Protein AF-A0A9D7QPZ7-F1 (afdb_monomer_lite)

Radius of gyration: 84.15 Å; chains: 1; bounding box: 107×88×239 Å

Foldseek 3Di:
DDDDDDDDDDDDDDDDDDDDDDDDDDDPDDPVNVVVVVVVVVVVVVVVVVVVVVVVVVPPPPPPCVVVVVVVVVVVVVVVVVVVVVCPDCVVVPDVVVVVVVVVVVVVVVVVVVVVVVVVVVVVVVVVVVVVCVVVVVVVCVVVVVVVVCVVVVVVVVVVVVCVVVCVVVVQVPDDPVVCSVLVVLCVVCVHPDSVRSVLVVVCVVPVVVSVVVVQVVVQCVQCVVQVVVLVVVCVVVVHHDDTDTDHDDDPVVVVVVVVVVVVVVVVPPDDDDDDDDDDDDDDDPDPDDPDDDDDDDDDDD

Structure (mmCIF, N/CA/C/O backbone):
data_AF-A0A9D7QPZ7-F1
#
_entry.id   AF-A0A9D7QPZ7-F1
#
loop_
_atom_site.group_PDB
_atom_site.id
_atom_site.type_symbol
_atom_site.label_atom_id
_atom_site.label_alt_id
_atom_site.label_comp_id
_atom_site.label_asym_id
_atom_site.label_entity_id
_atom_site.label_seq_id
_atom_site.pdbx_PDB_ins_code
_atom_site.Cartn_x
_atom_site.Cartn_y
_atom_site.Cartn_z
_atom_site.occupancy
_atom_site.B_iso_or_equiv
_atom_site.auth_seq_id
_atom_site.auth_comp_id
_atom_site.auth_asym_id
_atom_site.auth_atom_id
_atom_site.pdbx_PDB_model_num
ATOM 1 N N . MET A 1 1 ? 30.604 51.985 -89.075 1.00 39.53 1 MET A N 1
ATOM 2 C CA . MET A 1 1 ? 31.915 52.198 -89.691 1.00 39.53 1 MET A CA 1
ATOM 3 C C . MET A 1 1 ? 31.836 51.545 -91.051 1.00 39.53 1 MET A C 1
ATOM 5 O O . MET A 1 1 ? 31.737 50.326 -91.093 1.00 39.53 1 MET A O 1
ATOM 9 N N . ASP A 1 2 ? 31.293 52.289 -92.011 1.00 44.59 2 ASP A N 1
ATOM 10 C CA . ASP A 1 2 ? 32.016 53.173 -92.963 1.00 44.59 2 ASP A CA 1
ATOM 11 C C . ASP A 1 2 ? 32.209 52.327 -94.237 1.00 44.59 2 ASP A C 1
ATOM 13 O O . ASP A 1 2 ? 32.875 51.298 -94.172 1.00 44.59 2 ASP A O 1
ATOM 17 N N . THR A 1 3 ? 31.297 52.380 -95.217 1.00 35.09 3 THR A N 1
ATOM 18 C CA . THR A 1 3 ? 31.227 53.315 -96.371 1.00 35.09 3 THR A CA 1
ATOM 19 C C . THR A 1 3 ? 32.526 53.426 -97.177 1.00 35.09 3 THR A C 1
ATOM 21 O O . THR A 1 3 ? 33.588 53.589 -96.589 1.00 35.09 3 THR A O 1
ATOM 24 N N . ASP A 1 4 ? 32.355 53.361 -98.510 1.00 45.31 4 ASP A N 1
ATOM 25 C CA . ASP A 1 4 ? 33.320 53.610 -99.604 1.00 45.31 4 ASP A CA 1
ATOM 26 C C . ASP A 1 4 ? 34.403 52.521 -99.771 1.00 45.31 4 ASP A C 1
ATOM 28 O O . ASP A 1 4 ? 35.164 52.242 -98.858 1.00 45.31 4 ASP A O 1
ATOM 32 N N . THR A 1 5 ? 34.533 51.727 -100.846 1.00 39.16 5 THR A N 1
ATOM 33 C CA . THR A 1 5 ? 34.214 51.850 -102.288 1.00 39.16 5 THR A CA 1
ATOM 34 C C . THR A 1 5 ? 34.676 53.161 -102.909 1.00 39.16 5 THR A C 1
ATOM 36 O O . THR A 1 5 ? 33.867 53.947 -103.374 1.00 39.16 5 THR A O 1
ATOM 39 N N . ASP A 1 6 ? 35.993 53.364 -102.913 1.00 46.12 6 ASP A N 1
ATOM 40 C CA . ASP A 1 6 ? 36.639 54.352 -103.771 1.00 46.12 6 ASP A CA 1
ATOM 41 C C . ASP A 1 6 ? 36.623 53.879 -105.232 1.00 46.12 6 ASP A C 1
ATOM 43 O O . ASP A 1 6 ? 37.252 52.883 -105.610 1.00 46.12 6 ASP A O 1
ATOM 47 N N . ASP A 1 7 ? 35.884 54.635 -106.036 1.00 42.25 7 ASP A N 1
ATOM 48 C CA . ASP A 1 7 ? 35.965 54.695 -107.485 1.00 42.25 7 ASP A CA 1
ATOM 49 C C . ASP A 1 7 ? 37.371 55.133 -107.938 1.00 42.25 7 ASP A C 1
ATOM 51 O O . ASP A 1 7 ? 37.921 56.134 -107.476 1.00 42.25 7 ASP A O 1
ATOM 55 N N . VAL A 1 8 ? 37.947 54.401 -108.896 1.00 47.47 8 VAL A N 1
ATOM 56 C CA . VAL A 1 8 ? 39.097 54.851 -109.691 1.00 47.47 8 VAL A CA 1
ATOM 57 C C . VAL A 1 8 ? 38.566 55.241 -111.064 1.00 47.47 8 VAL A C 1
ATOM 59 O O . VAL A 1 8 ? 38.365 54.396 -111.934 1.00 47.47 8 VAL A O 1
ATOM 62 N N . GLU A 1 9 ? 38.343 56.536 -111.251 1.00 40.81 9 GLU A N 1
ATOM 63 C CA . GLU A 1 9 ? 38.139 57.150 -112.557 1.00 40.81 9 GLU A CA 1
ATOM 64 C C . GLU A 1 9 ? 39.500 57.611 -113.095 1.00 40.81 9 GLU A C 1
ATOM 66 O O . GLU A 1 9 ? 40.157 58.455 -112.491 1.00 40.81 9 GLU A O 1
ATOM 71 N N . LEU A 1 10 ? 39.937 57.045 -114.222 1.00 39.69 10 LEU A N 1
ATOM 72 C CA . LEU A 1 10 ? 40.773 57.750 -115.198 1.00 39.69 10 LEU A CA 1
ATOM 73 C C . LEU A 1 10 ? 40.619 57.064 -116.564 1.00 39.69 10 LEU A C 1
ATOM 75 O O . LEU A 1 10 ? 41.469 56.307 -117.034 1.00 39.69 10 LEU A O 1
ATOM 79 N N . THR A 1 11 ? 39.464 57.287 -117.181 1.00 40.25 11 THR A N 1
ATOM 80 C CA . THR A 1 11 ? 39.225 57.007 -118.597 1.00 40.25 11 THR A CA 1
ATOM 81 C C . THR A 1 11 ? 40.057 57.960 -119.449 1.00 40.25 11 THR A C 1
ATOM 83 O O . THR A 1 11 ? 39.916 59.175 -119.347 1.00 40.25 11 THR A O 1
ATOM 86 N N . LEU A 1 12 ? 40.937 57.382 -120.271 1.00 42.84 12 LEU A N 1
ATOM 87 C CA . LEU A 1 12 ? 41.669 58.059 -121.338 1.00 42.84 12 LEU A CA 1
ATOM 88 C C . LEU A 1 12 ? 40.695 58.585 -122.399 1.00 42.84 12 LEU A C 1
ATOM 90 O O . LEU A 1 12 ? 39.916 57.814 -122.961 1.00 42.84 12 LEU A O 1
ATOM 94 N N . ASP A 1 13 ? 40.831 59.870 -122.713 1.00 36.06 13 ASP A N 1
ATOM 95 C CA . ASP A 1 13 ? 40.342 60.497 -123.935 1.00 36.06 13 ASP A CA 1
ATOM 96 C C . ASP A 1 13 ? 40.827 59.730 -125.173 1.00 36.06 13 ASP A C 1
ATOM 98 O O . ASP A 1 13 ? 42.031 59.633 -125.428 1.00 36.06 13 ASP A O 1
ATOM 102 N N . LEU A 1 14 ? 39.890 59.232 -125.978 1.00 43.88 14 LEU A N 1
ATOM 103 C CA . LEU A 1 14 ? 40.127 58.957 -127.389 1.00 43.88 14 LEU A CA 1
ATOM 104 C C . LEU A 1 14 ? 38.974 59.575 -128.179 1.00 43.88 14 LEU A C 1
ATOM 106 O O . LEU A 1 14 ? 37.844 59.087 -128.174 1.00 43.88 14 LEU A O 1
ATOM 110 N N . GLU A 1 15 ? 39.287 60.708 -128.794 1.00 42.59 15 GLU A N 1
ATOM 111 C CA . GLU A 1 15 ? 38.398 61.487 -129.644 1.00 42.59 15 GLU A CA 1
ATOM 112 C C . GLU A 1 15 ? 37.986 60.657 -130.882 1.00 42.59 15 GLU A C 1
ATOM 114 O O . GLU A 1 15 ? 38.815 59.917 -131.427 1.00 42.59 15 GLU A O 1
ATOM 119 N N . PRO A 1 16 ? 36.710 60.718 -131.303 1.00 51.88 16 PRO A N 1
ATOM 120 C CA . PRO A 1 16 ? 36.135 59.809 -132.284 1.00 51.88 16 PRO A CA 1
ATOM 121 C C . PRO A 1 16 ? 36.301 60.363 -133.700 1.00 51.88 16 PRO A C 1
ATOM 123 O O . PRO A 1 16 ? 36.048 61.543 -133.934 1.00 51.88 16 PRO A O 1
ATOM 126 N N . GLU A 1 17 ? 36.631 59.502 -134.661 1.00 40.50 17 GLU A N 1
ATOM 127 C CA . GLU A 1 17 ? 36.468 59.824 -136.081 1.00 40.50 17 GLU A CA 1
ATOM 128 C C . GLU A 1 17 ? 35.383 58.928 -136.702 1.00 40.50 17 GLU A C 1
ATOM 130 O O . GLU A 1 17 ? 35.296 57.743 -136.362 1.00 40.50 17 GLU A O 1
ATOM 135 N N . PRO A 1 18 ? 34.508 59.505 -137.544 1.00 48.75 18 PRO A N 1
ATOM 136 C CA . PRO A 1 18 ? 33.184 58.976 -137.832 1.00 48.75 18 PRO A CA 1
ATOM 137 C C . PRO A 1 18 ? 33.165 58.095 -139.087 1.00 48.75 18 PRO A C 1
ATOM 139 O O . PRO A 1 18 ? 33.685 58.480 -140.133 1.00 48.75 18 PRO A O 1
ATOM 142 N N . ASP A 1 19 ? 32.458 56.967 -139.026 1.00 48.91 19 ASP A N 1
ATOM 143 C CA . ASP A 1 19 ? 31.897 56.360 -140.237 1.00 48.91 19 ASP A CA 1
ATOM 144 C C . ASP A 1 19 ? 30.693 57.196 -140.690 1.00 48.91 19 ASP A C 1
ATOM 146 O O . ASP A 1 19 ? 29.849 57.580 -139.870 1.00 48.91 19 ASP A O 1
ATOM 150 N N . PRO A 1 20 ? 30.579 57.470 -141.997 1.00 50.50 20 PRO A N 1
ATOM 151 C CA . PRO A 1 20 ? 29.305 57.135 -142.615 1.00 50.50 20 PRO A CA 1
ATOM 152 C C . PRO A 1 20 ? 29.452 56.597 -144.044 1.00 50.50 20 PRO A C 1
ATOM 154 O O . PRO A 1 20 ? 29.935 57.280 -144.942 1.00 50.50 20 PRO A O 1
ATOM 157 N N . ASP A 1 21 ? 28.945 55.377 -144.207 1.00 45.12 21 ASP A N 1
ATOM 158 C CA . ASP A 1 21 ? 27.826 55.008 -145.083 1.00 45.12 21 ASP A CA 1
ATOM 159 C C . ASP A 1 21 ? 27.848 55.299 -146.607 1.00 45.12 21 ASP A C 1
ATOM 161 O O . ASP A 1 21 ? 28.436 56.254 -147.111 1.00 45.12 21 ASP A O 1
ATOM 165 N N . PRO A 1 22 ? 27.184 54.422 -147.388 1.00 54.38 22 PRO A N 1
ATOM 166 C CA . PRO A 1 22 ? 27.691 53.911 -148.657 1.00 54.38 22 PRO A CA 1
ATOM 167 C C . PRO A 1 22 ? 27.036 54.562 -149.884 1.00 54.38 22 PRO A C 1
ATOM 169 O O . PRO A 1 22 ? 26.003 55.228 -149.781 1.00 54.38 22 PRO A O 1
ATOM 172 N N . PRO A 1 23 ? 27.546 54.243 -151.086 1.00 49.47 23 PRO A N 1
ATOM 173 C CA . PRO A 1 23 ? 26.657 54.116 -152.233 1.00 49.47 23 PRO A CA 1
ATOM 174 C C . PRO A 1 23 ? 26.871 52.800 -153.001 1.00 49.47 23 PRO A C 1
ATOM 176 O O . PRO A 1 23 ? 27.883 52.587 -153.666 1.00 49.47 23 PRO A O 1
ATOM 179 N N . ALA A 1 24 ? 25.851 51.941 -152.941 1.00 41.44 24 ALA A N 1
ATOM 180 C CA . ALA A 1 24 ? 25.484 50.993 -153.998 1.00 41.44 24 ALA A CA 1
ATOM 181 C C . ALA A 1 24 ? 25.174 51.781 -155.306 1.00 41.44 24 ALA A C 1
ATOM 183 O O . ALA A 1 24 ? 24.808 52.956 -155.188 1.00 41.44 24 ALA A O 1
ATOM 184 N N . PRO A 1 25 ? 25.237 51.206 -156.531 1.00 48.09 25 PRO A N 1
ATOM 185 C CA . PRO A 1 25 ? 24.692 49.880 -156.819 1.00 48.09 25 PRO A CA 1
ATOM 186 C C . PRO A 1 25 ? 25.434 49.061 -157.898 1.00 48.09 25 PRO A C 1
ATOM 188 O O . PRO A 1 25 ? 26.442 49.468 -158.464 1.00 48.09 25 PRO A O 1
ATOM 191 N N . ASP A 1 26 ? 24.856 47.892 -158.173 1.00 44.12 26 ASP A N 1
ATOM 192 C CA . ASP A 1 26 ? 25.055 47.069 -159.369 1.00 44.12 26 ASP A CA 1
ATOM 193 C C . ASP A 1 26 ? 26.176 46.031 -159.323 1.00 44.12 26 ASP A C 1
ATOM 195 O O . ASP A 1 26 ? 27.053 45.978 -160.180 1.00 44.12 26 ASP A O 1
ATOM 199 N N . VAL A 1 27 ? 26.035 45.066 -158.417 1.00 44.03 27 VAL A N 1
ATOM 200 C CA . VAL A 1 27 ? 26.235 43.670 -158.819 1.00 44.03 27 VAL A CA 1
ATOM 201 C C . VAL A 1 27 ? 25.089 42.870 -158.228 1.00 44.03 27 VAL A C 1
ATOM 203 O O . VAL A 1 27 ? 24.785 42.992 -157.045 1.00 44.03 27 VAL A O 1
ATOM 206 N N . VAL A 1 28 ? 24.423 42.084 -159.069 1.00 54.56 28 VAL A N 1
ATOM 207 C CA . VAL A 1 28 ? 23.433 41.082 -158.670 1.00 54.56 28 VAL A CA 1
ATOM 208 C C . VAL A 1 28 ? 24.141 40.076 -157.753 1.00 54.56 28 VAL A C 1
ATOM 210 O O . VAL A 1 28 ? 24.672 39.071 -158.215 1.00 54.56 28 VAL A O 1
ATOM 213 N N . CYS A 1 29 ? 24.220 40.396 -156.462 1.00 51.59 29 CYS A N 1
ATOM 214 C CA . CYS A 1 29 ? 24.714 39.516 -155.418 1.00 51.59 29 CYS A CA 1
ATOM 215 C C . CYS A 1 29 ? 23.509 38.891 -154.724 1.00 51.59 29 CYS A C 1
ATOM 217 O O . CYS A 1 29 ? 22.608 39.574 -154.243 1.00 51.59 29 CYS A O 1
ATOM 219 N N . ASP A 1 30 ? 23.495 37.564 -154.745 1.00 64.25 30 ASP A N 1
ATOM 220 C CA . ASP A 1 30 ? 22.543 36.714 -154.047 1.00 64.25 30 ASP A CA 1
ATOM 221 C C . ASP A 1 30 ? 22.475 37.128 -152.562 1.00 64.25 30 ASP A C 1
ATOM 223 O O . ASP A 1 30 ? 23.531 37.198 -151.925 1.00 64.25 30 ASP A O 1
ATOM 227 N N . PRO A 1 31 ? 21.289 37.387 -151.976 1.00 70.88 31 PRO A N 1
ATOM 228 C CA . PRO A 1 31 ? 21.167 37.666 -150.543 1.00 70.88 31 PRO A CA 1
ATOM 229 C C . PRO A 1 31 ? 21.807 36.575 -149.663 1.00 70.88 31 PRO A C 1
ATOM 231 O O . PRO A 1 31 ? 22.204 36.852 -148.531 1.00 70.88 31 PRO A O 1
ATOM 234 N N . ALA A 1 32 ? 21.983 35.350 -150.175 1.00 71.69 32 ALA A N 1
ATOM 235 C CA . ALA A 1 32 ? 22.766 34.323 -149.496 1.00 71.69 32 ALA A CA 1
ATOM 236 C C . ALA A 1 32 ? 24.271 34.655 -149.434 1.00 71.69 32 ALA A C 1
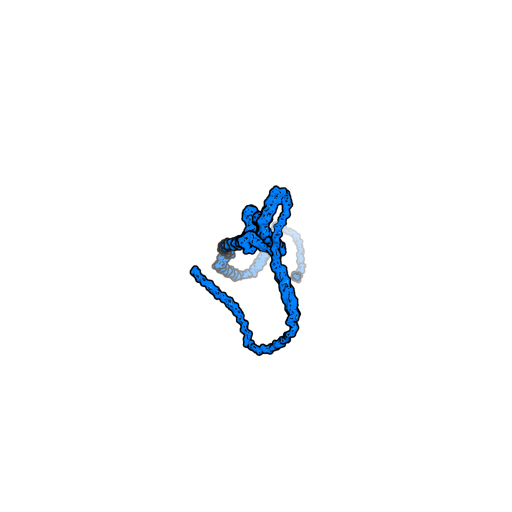ATOM 238 O O . ALA A 1 32 ? 24.896 34.430 -148.400 1.00 71.69 32 ALA A O 1
ATOM 239 N N . ALA A 1 33 ? 24.862 35.219 -150.491 1.00 74.00 33 ALA A N 1
ATOM 240 C CA . ALA A 1 33 ? 26.286 35.561 -150.540 1.00 74.00 33 ALA A CA 1
ATOM 241 C C . ALA A 1 33 ? 26.654 36.681 -149.549 1.00 74.00 33 ALA A C 1
ATOM 243 O O . ALA A 1 33 ? 27.703 36.617 -148.910 1.00 74.00 33 ALA A O 1
ATOM 244 N N . GLU A 1 34 ? 25.773 37.665 -149.358 1.00 74.88 34 GLU A N 1
ATOM 245 C CA . GLU A 1 34 ? 25.964 38.727 -148.361 1.00 74.88 34 GLU A CA 1
ATOM 246 C C . GLU A 1 34 ? 25.853 38.190 -146.922 1.00 74.88 34 GLU A C 1
ATOM 248 O O . GLU A 1 34 ? 26.654 38.543 -146.052 1.00 74.88 34 GLU A O 1
ATOM 253 N N . ALA A 1 35 ? 24.929 37.251 -146.677 1.00 75.31 35 ALA A N 1
ATOM 254 C CA . ALA A 1 35 ? 24.825 36.562 -145.392 1.00 75.31 35 ALA A CA 1
ATOM 255 C C . ALA A 1 35 ? 26.079 35.725 -145.072 1.00 75.31 35 ALA A C 1
ATOM 257 O O . ALA A 1 35 ? 26.531 35.732 -143.925 1.00 75.31 35 ALA A O 1
ATOM 258 N N . PHE A 1 36 ? 26.679 35.056 -146.067 1.00 75.75 36 PHE A N 1
ATOM 259 C CA . PHE A 1 36 ? 27.940 34.326 -145.884 1.00 75.75 36 PHE A CA 1
ATOM 260 C C . PHE A 1 36 ? 29.127 35.257 -145.626 1.00 75.75 36 PHE A C 1
ATOM 262 O O . PHE A 1 36 ? 29.924 34.956 -144.744 1.00 75.75 36 PHE A O 1
ATOM 269 N N . ALA A 1 37 ? 29.213 36.407 -146.298 1.00 78.56 37 ALA A N 1
ATOM 270 C CA . ALA A 1 37 ? 30.266 37.391 -146.035 1.00 78.56 37 ALA A CA 1
ATOM 271 C C . ALA A 1 37 ? 30.186 37.959 -144.603 1.00 78.56 37 ALA A C 1
ATOM 273 O O . ALA A 1 37 ? 31.209 38.123 -143.933 1.00 78.56 37 ALA A O 1
ATOM 274 N N . ARG A 1 38 ? 28.971 38.194 -144.084 1.00 77.44 38 ARG A N 1
ATOM 275 C CA . ARG A 1 38 ? 28.759 38.615 -142.689 1.00 77.44 38 ARG A CA 1
ATOM 276 C C . ARG A 1 38 ? 29.122 37.513 -141.686 1.00 77.44 38 ARG A C 1
ATOM 278 O O . ARG A 1 38 ? 29.782 37.797 -140.688 1.00 77.44 38 ARG A O 1
ATOM 285 N N . LEU A 1 39 ? 28.753 36.262 -141.972 1.00 81.56 39 LEU A N 1
ATOM 286 C CA . LEU A 1 39 ? 29.129 35.089 -141.171 1.00 81.56 39 LEU A CA 1
ATOM 287 C C . LEU A 1 39 ? 30.642 34.833 -141.179 1.00 81.56 39 LEU A C 1
ATOM 289 O O . LEU A 1 39 ? 31.201 34.476 -140.146 1.00 81.56 39 LEU A O 1
ATOM 293 N N . GLU A 1 40 ? 31.321 35.040 -142.308 1.00 79.38 40 GLU A N 1
ATOM 294 C CA . GLU A 1 40 ? 32.783 34.965 -142.393 1.00 79.38 40 GLU A CA 1
ATOM 295 C C . GLU A 1 40 ? 33.453 36.071 -141.572 1.00 79.38 40 GLU A C 1
ATOM 297 O O . GLU A 1 40 ? 34.436 35.798 -140.880 1.00 79.38 40 GLU A O 1
ATOM 302 N N . GLY A 1 41 ? 32.893 37.286 -141.565 1.00 80.19 41 GLY A N 1
ATOM 303 C CA . GLY A 1 41 ? 33.332 38.374 -140.687 1.00 80.19 41 GLY A CA 1
ATOM 304 C C . GLY A 1 41 ? 33.178 38.040 -139.196 1.00 80.19 41 GLY A C 1
ATOM 305 O O . GLY A 1 41 ? 34.119 38.218 -138.418 1.00 80.19 41 GLY A O 1
ATOM 306 N N . GLU A 1 42 ? 32.033 37.481 -138.793 1.00 82.75 42 GLU A N 1
ATOM 307 C CA . GLU A 1 42 ? 31.796 37.041 -137.409 1.00 82.75 42 GLU A CA 1
ATOM 308 C C . GLU A 1 42 ? 32.688 35.850 -137.012 1.00 82.75 42 GLU A C 1
ATOM 310 O O . GLU A 1 42 ? 33.262 35.836 -135.918 1.00 82.75 42 GLU A O 1
ATOM 315 N N . LEU A 1 43 ? 32.899 34.879 -137.907 1.00 82.62 43 LEU A N 1
ATOM 316 C CA . LEU A 1 43 ? 33.825 33.764 -137.686 1.00 82.62 43 LEU A CA 1
ATOM 317 C C . LEU A 1 43 ? 35.282 34.225 -137.611 1.00 82.62 43 LEU A C 1
ATOM 319 O O . LEU A 1 43 ? 36.056 33.659 -136.835 1.00 82.62 43 LEU A O 1
ATOM 323 N N . ALA A 1 44 ? 35.672 35.256 -138.363 1.00 81.38 44 ALA A N 1
ATOM 324 C CA . ALA A 1 44 ? 37.002 35.848 -138.267 1.00 81.38 44 ALA A CA 1
ATOM 325 C C . ALA A 1 44 ? 37.226 36.503 -136.894 1.00 81.38 44 ALA A C 1
ATOM 327 O O . ALA A 1 44 ? 38.284 36.303 -136.287 1.00 81.38 44 ALA A O 1
ATOM 328 N N . LEU A 1 45 ? 36.220 37.203 -136.355 1.00 83.06 45 LEU A N 1
ATOM 329 C CA . LEU A 1 45 ? 36.265 37.761 -135.000 1.00 83.06 45 LEU A CA 1
ATOM 330 C C . LEU A 1 45 ? 36.299 36.664 -133.929 1.00 83.06 45 LEU A C 1
ATOM 332 O O . LEU A 1 45 ? 37.131 36.731 -133.023 1.00 83.06 45 LEU A O 1
ATOM 336 N N . MET A 1 46 ? 35.484 35.611 -134.054 1.00 84.25 46 MET A N 1
ATOM 337 C CA . MET A 1 46 ? 35.500 34.493 -133.106 1.00 84.25 46 MET A CA 1
ATOM 338 C C . MET A 1 46 ? 36.832 33.732 -133.153 1.00 84.25 46 MET A C 1
ATOM 340 O O . MET A 1 46 ? 37.384 33.378 -132.113 1.00 84.25 46 MET A O 1
ATOM 344 N N . ARG A 1 47 ? 37.407 33.533 -134.348 1.00 82.81 47 ARG A N 1
ATOM 345 C CA . ARG A 1 47 ? 38.729 32.914 -134.514 1.00 82.81 47 ARG A CA 1
ATOM 346 C C . ARG A 1 47 ? 39.820 33.765 -133.877 1.00 82.81 47 ARG A C 1
ATOM 348 O O . ARG A 1 47 ? 40.690 33.209 -133.213 1.00 82.81 47 ARG A O 1
ATOM 355 N N . ARG A 1 48 ? 39.763 35.090 -134.026 1.00 83.50 48 ARG A N 1
ATOM 356 C CA . ARG A 1 48 ? 40.698 36.011 -133.370 1.00 83.50 48 ARG A CA 1
ATOM 357 C C . ARG A 1 48 ? 40.533 36.000 -131.849 1.00 83.50 48 ARG A C 1
ATOM 359 O O . ARG A 1 48 ? 41.537 35.957 -131.149 1.00 83.50 48 ARG A O 1
ATOM 366 N N . ALA A 1 49 ? 39.303 35.952 -131.339 1.00 82.62 49 ALA A N 1
ATOM 367 C CA . ALA A 1 49 ? 39.025 35.834 -129.908 1.00 82.62 49 ALA A CA 1
ATOM 368 C C . ALA A 1 49 ? 39.537 34.504 -129.331 1.00 82.62 49 ALA A C 1
ATOM 370 O O . ALA A 1 49 ? 40.207 34.502 -128.305 1.00 82.62 49 ALA A O 1
ATOM 371 N N . VAL A 1 50 ? 39.315 33.380 -130.022 1.00 84.06 50 VAL A N 1
ATOM 372 C CA . VAL A 1 50 ? 39.857 32.067 -129.629 1.00 84.06 50 VAL A CA 1
ATOM 373 C C . VAL A 1 50 ? 41.381 32.062 -129.688 1.00 84.06 50 VAL A C 1
ATOM 375 O O . VAL A 1 50 ? 42.014 31.504 -128.800 1.00 84.06 50 VAL A O 1
ATOM 378 N N . GLN A 1 51 ? 41.987 32.700 -130.691 1.00 82.00 51 GLN A N 1
ATOM 379 C CA . GLN A 1 51 ? 43.441 32.848 -130.760 1.00 82.00 51 GLN A CA 1
ATOM 380 C C . GLN A 1 51 ? 43.983 33.699 -129.606 1.00 82.00 51 GLN A C 1
ATOM 382 O O . GLN A 1 51 ? 45.013 33.343 -129.044 1.00 82.00 51 GLN A O 1
ATOM 387 N N . HIS A 1 52 ? 43.283 34.763 -129.208 1.00 79.00 52 HIS A N 1
ATOM 388 C CA . HIS A 1 52 ? 43.670 35.592 -128.066 1.00 79.00 52 HIS A CA 1
ATOM 389 C C . HIS A 1 52 ? 43.529 34.834 -126.737 1.00 79.00 52 HIS A C 1
ATOM 391 O O . HIS A 1 52 ? 44.434 34.860 -125.912 1.00 79.00 52 HIS A O 1
ATOM 397 N N . LEU A 1 53 ? 42.450 34.064 -126.570 1.00 79.06 53 LEU A N 1
ATOM 398 C CA . LEU A 1 53 ? 42.190 33.240 -125.384 1.00 79.06 53 LEU A CA 1
ATOM 399 C C . LEU A 1 53 ? 43.140 32.032 -125.305 1.00 79.06 53 LEU A C 1
ATOM 401 O O . LEU A 1 53 ? 43.521 31.600 -124.219 1.00 79.06 53 LEU A O 1
ATOM 405 N N . ALA A 1 54 ? 43.563 31.504 -126.457 1.00 71.12 54 ALA A N 1
ATOM 406 C CA . ALA A 1 54 ? 44.598 30.480 -126.555 1.00 71.12 54 ALA A CA 1
ATOM 407 C C . ALA A 1 54 ? 45.999 31.045 -126.261 1.00 71.12 54 ALA A C 1
ATOM 409 O O . ALA A 1 54 ? 46.783 30.372 -125.596 1.00 71.12 54 ALA A O 1
ATOM 410 N N . ALA A 1 55 ? 46.304 32.268 -126.708 1.00 70.75 55 ALA A N 1
ATOM 411 C CA . ALA A 1 55 ? 47.555 32.955 -126.385 1.00 70.75 55 ALA A CA 1
ATOM 412 C C . ALA A 1 55 ? 47.644 33.297 -124.889 1.00 70.75 55 ALA A C 1
ATOM 414 O O . ALA A 1 55 ? 48.682 33.085 -124.275 1.00 70.75 55 ALA A O 1
ATOM 415 N N . GLU A 1 56 ? 46.538 33.719 -124.278 1.00 64.12 56 GLU A N 1
ATOM 416 C CA . GLU A 1 56 ? 46.454 33.987 -122.839 1.00 64.12 56 GLU A CA 1
ATOM 417 C C . GLU A 1 56 ? 46.518 32.693 -122.006 1.00 64.12 56 GLU A C 1
ATOM 419 O O . GLU A 1 56 ? 47.176 32.637 -120.971 1.00 64.12 56 GLU A O 1
ATOM 424 N N . ARG A 1 57 ? 45.936 31.589 -122.501 1.00 59.59 57 ARG A N 1
ATOM 425 C CA . ARG A 1 57 ? 46.085 30.249 -121.901 1.00 59.59 57 ARG A CA 1
ATOM 426 C C . ARG A 1 57 ? 47.503 29.685 -121.990 1.00 59.59 57 ARG A C 1
ATOM 428 O O . ARG A 1 57 ? 47.831 28.826 -121.174 1.00 59.59 57 ARG A O 1
ATOM 435 N N . ALA A 1 58 ? 48.319 30.129 -122.946 1.00 61.09 58 ALA A N 1
ATOM 436 C CA . ALA A 1 58 ? 49.709 29.695 -123.068 1.00 61.09 58 ALA A CA 1
ATOM 437 C C . ALA A 1 58 ? 50.618 30.310 -121.987 1.00 61.09 58 ALA A C 1
ATOM 439 O O . ALA A 1 58 ? 51.655 29.727 -121.684 1.00 61.09 58 ALA A O 1
ATOM 440 N N . ASP A 1 59 ? 50.207 31.429 -121.378 1.00 57.34 59 ASP A N 1
ATOM 441 C CA . ASP A 1 59 ? 50.927 32.091 -120.279 1.00 57.34 59 ASP A CA 1
ATOM 442 C C . ASP A 1 59 ? 50.432 31.660 -118.883 1.00 57.34 59 ASP A C 1
ATOM 444 O O . ASP A 1 59 ? 50.968 32.066 -117.851 1.00 57.34 59 ASP A O 1
ATOM 448 N N . ILE A 1 60 ? 49.430 30.773 -118.811 1.00 58.00 60 ILE A N 1
ATOM 449 C CA . ILE A 1 60 ? 49.036 30.172 -117.534 1.00 58.00 60 ILE A CA 1
ATOM 450 C C . ILE A 1 60 ? 50.065 29.104 -117.166 1.00 58.00 60 ILE A C 1
ATOM 452 O O . ILE A 1 60 ? 49.923 27.922 -117.487 1.00 58.00 60 ILE A O 1
ATOM 456 N N . VAL A 1 61 ? 51.095 29.529 -116.438 1.00 60.69 61 VAL A N 1
ATOM 457 C CA . VAL A 1 61 ? 51.961 28.639 -115.664 1.00 60.69 61 VAL A CA 1
ATOM 458 C C . VAL A 1 61 ? 51.075 27.911 -114.654 1.00 60.69 61 VAL A C 1
ATOM 460 O O . VAL A 1 61 ? 50.699 28.475 -113.629 1.00 60.69 61 VAL A O 1
ATOM 463 N N . ILE A 1 62 ? 50.699 26.664 -114.954 1.00 62.50 62 ILE A N 1
ATOM 464 C CA . ILE A 1 62 ? 50.008 25.783 -114.006 1.00 62.50 62 ILE A CA 1
ATOM 465 C C . ILE A 1 62 ? 50.961 25.588 -112.819 1.00 62.50 62 ILE A C 1
ATOM 467 O O . ILE A 1 62 ? 52.022 24.986 -113.008 1.00 62.50 62 ILE A O 1
ATOM 471 N N . PRO A 1 63 ? 50.637 26.086 -111.612 1.00 70.31 63 PRO A N 1
ATOM 472 C CA . PRO A 1 63 ? 51.493 25.877 -110.456 1.00 70.31 63 PRO A CA 1
ATOM 473 C C . PRO A 1 63 ? 51.556 24.378 -110.168 1.00 70.31 63 PRO A C 1
ATOM 475 O O . PRO A 1 63 ? 50.525 23.705 -110.136 1.00 70.31 63 PRO A O 1
ATOM 478 N N . ASP A 1 64 ? 52.756 23.837 -109.976 1.00 75.56 64 ASP A N 1
ATOM 479 C CA . ASP A 1 64 ? 52.907 22.429 -109.619 1.00 75.56 64 ASP A CA 1
ATOM 480 C C . ASP A 1 64 ? 52.424 22.200 -108.176 1.00 75.56 64 ASP A C 1
ATOM 482 O O . ASP A 1 64 ? 53.157 22.371 -107.199 1.00 75.56 64 ASP A O 1
ATOM 486 N N . TYR A 1 65 ? 51.154 21.814 -108.040 1.00 74.62 65 TYR A N 1
ATOM 487 C CA . TYR A 1 65 ? 50.541 21.419 -106.771 1.00 74.62 65 TYR A CA 1
ATOM 488 C C . TYR A 1 65 ? 50.914 19.987 -106.349 1.00 74.62 65 TYR A C 1
ATOM 490 O O . TYR A 1 65 ? 50.420 19.499 -105.333 1.00 74.62 65 TYR A O 1
ATOM 498 N N . GLY A 1 66 ? 51.779 19.281 -107.088 1.00 80.38 66 GLY A N 1
ATOM 499 C CA . GLY A 1 66 ? 52.206 17.924 -106.750 1.00 80.38 66 GLY A CA 1
ATOM 500 C C . GLY A 1 66 ? 52.858 17.849 -105.368 1.00 80.38 66 GLY A C 1
ATOM 501 O O . GLY A 1 66 ? 52.561 16.943 -104.584 1.00 80.38 66 GLY A O 1
ATOM 502 N N . ALA A 1 67 ? 53.672 18.848 -105.016 1.00 81.69 67 ALA A N 1
ATOM 503 C CA . ALA A 1 67 ? 54.301 18.935 -103.700 1.00 81.69 67 ALA A CA 1
ATOM 504 C C . ALA A 1 67 ? 53.279 19.156 -102.569 1.00 81.69 67 ALA A C 1
ATOM 506 O O . ALA A 1 67 ? 53.351 18.494 -101.532 1.00 81.69 67 ALA A O 1
ATOM 507 N N . THR A 1 68 ? 52.292 20.037 -102.765 1.00 83.75 68 THR A N 1
ATOM 508 C CA . THR A 1 68 ? 51.258 20.316 -101.755 1.00 83.75 68 THR A CA 1
ATOM 509 C C . THR A 1 68 ? 50.268 19.164 -101.613 1.00 83.75 68 THR A C 1
ATOM 511 O O . THR A 1 68 ? 49.915 18.807 -100.491 1.00 83.75 68 THR A O 1
ATOM 514 N N . LEU A 1 69 ? 49.876 18.516 -102.712 1.00 87.81 69 LEU A N 1
ATOM 515 C CA . LEU A 1 69 ? 49.039 17.313 -102.688 1.00 87.81 69 LEU A CA 1
ATOM 516 C C . LEU A 1 69 ? 49.746 16.146 -101.994 1.00 87.81 69 LEU A C 1
ATOM 518 O O . LEU A 1 69 ? 49.124 15.426 -101.214 1.00 87.81 69 LEU A O 1
ATOM 522 N N . THR A 1 70 ? 51.053 15.990 -102.217 1.00 88.12 70 THR A N 1
ATOM 523 C CA . THR A 1 70 ? 51.855 14.973 -101.525 1.00 88.12 70 THR A CA 1
ATOM 524 C C . THR A 1 70 ? 51.941 15.257 -100.024 1.00 88.12 70 THR A C 1
ATOM 526 O O . THR A 1 70 ? 51.803 14.334 -99.220 1.00 88.12 70 THR A O 1
ATOM 529 N N . ASP A 1 71 ? 52.099 16.522 -99.615 1.00 88.75 71 ASP A N 1
ATOM 530 C CA . ASP A 1 71 ? 52.073 16.899 -98.195 1.00 88.75 71 ASP A CA 1
ATOM 531 C C . ASP A 1 71 ? 50.697 16.643 -97.557 1.00 88.75 71 ASP A C 1
ATOM 533 O O . ASP A 1 71 ? 50.613 16.071 -96.470 1.00 88.75 71 ASP A O 1
ATOM 537 N N . MET A 1 72 ? 49.600 16.969 -98.250 1.00 88.50 72 MET A N 1
ATOM 538 C CA . MET A 1 72 ? 48.241 16.666 -97.782 1.00 88.50 72 MET A CA 1
ATOM 539 C C . MET A 1 72 ? 48.005 15.158 -97.646 1.00 88.50 72 MET A C 1
ATOM 541 O O . MET A 1 72 ? 47.485 14.714 -96.622 1.00 88.50 72 MET A O 1
ATOM 545 N N . ALA A 1 73 ? 48.440 14.358 -98.624 1.00 89.12 73 ALA A N 1
ATOM 546 C CA . ALA A 1 73 ? 48.352 12.901 -98.559 1.00 89.12 73 ALA A CA 1
ATOM 547 C C . ALA A 1 73 ? 49.157 12.340 -97.375 1.00 89.12 73 ALA A C 1
ATOM 549 O O . ALA A 1 73 ? 48.677 11.467 -96.648 1.00 89.12 73 ALA A O 1
ATOM 550 N N . LYS A 1 74 ? 50.349 12.892 -97.114 1.00 91.25 74 LYS A N 1
ATOM 551 C CA . LYS A 1 74 ? 51.183 12.518 -95.966 1.00 91.25 74 LYS A CA 1
ATOM 552 C C . LYS A 1 74 ? 50.516 12.866 -94.632 1.00 91.25 74 LYS A C 1
ATOM 554 O O . LYS A 1 74 ? 50.539 12.047 -93.713 1.00 91.25 74 LYS A O 1
ATOM 559 N N . ARG A 1 75 ? 49.882 14.040 -94.525 1.00 88.69 75 ARG A N 1
ATOM 560 C CA . ARG A 1 75 ? 49.104 14.441 -93.338 1.00 88.69 75 ARG A CA 1
ATOM 561 C C . ARG A 1 75 ? 47.891 13.540 -93.129 1.00 88.69 75 ARG A C 1
ATOM 563 O O . ARG A 1 75 ? 47.662 13.108 -92.005 1.00 88.69 75 ARG A O 1
ATOM 570 N N . MET A 1 76 ? 47.163 13.203 -94.193 1.00 91.94 76 MET A N 1
ATOM 571 C CA . MET A 1 76 ? 46.022 12.288 -94.117 1.00 91.94 76 MET A CA 1
ATOM 572 C C . MET A 1 76 ? 46.460 10.894 -93.644 1.00 91.94 76 MET A C 1
ATOM 574 O O . MET A 1 76 ? 45.832 10.324 -92.758 1.00 91.94 76 MET A O 1
ATOM 578 N N . GLY A 1 77 ? 47.587 10.383 -94.153 1.00 90.75 77 GLY A N 1
ATOM 579 C CA . GLY A 1 77 ? 48.170 9.119 -93.693 1.00 90.75 77 GLY A CA 1
ATOM 580 C C . GLY A 1 77 ? 48.631 9.155 -92.230 1.00 90.75 77 GLY A C 1
ATOM 581 O O . GLY A 1 77 ? 48.446 8.185 -91.499 1.00 90.75 77 GLY A O 1
ATOM 582 N N . ALA A 1 78 ? 49.178 10.283 -91.765 1.00 91.50 78 ALA A N 1
ATOM 583 C CA . ALA A 1 78 ? 49.529 10.468 -90.355 1.00 91.50 78 ALA A CA 1
ATOM 584 C C . ALA A 1 78 ? 48.287 10.509 -89.445 1.00 91.50 78 ALA A C 1
ATOM 586 O O . ALA A 1 78 ? 48.309 9.949 -88.347 1.00 91.50 78 ALA A O 1
ATOM 587 N N . ILE A 1 79 ? 47.197 11.129 -89.909 1.00 86.94 79 ILE A N 1
ATOM 588 C CA . ILE A 1 79 ? 45.908 11.158 -89.206 1.00 86.94 79 ILE A CA 1
ATOM 589 C C . ILE A 1 79 ? 45.290 9.757 -89.156 1.00 86.94 79 ILE A C 1
ATOM 591 O O . ILE A 1 79 ? 44.854 9.345 -88.085 1.00 86.94 79 ILE A O 1
ATOM 595 N N . ASP A 1 80 ? 45.314 8.996 -90.254 1.00 88.38 80 ASP A N 1
ATOM 596 C CA . ASP A 1 80 ? 44.842 7.603 -90.279 1.00 88.38 80 ASP A CA 1
ATOM 597 C C . ASP A 1 80 ? 45.639 6.721 -89.305 1.00 88.38 80 ASP A C 1
ATOM 599 O O . ASP A 1 80 ? 45.062 6.012 -88.481 1.00 88.38 80 ASP A O 1
ATOM 603 N N . GLY A 1 81 ? 46.971 6.849 -89.302 1.00 85.81 81 GLY A N 1
ATOM 604 C CA . GLY A 1 81 ? 47.830 6.163 -88.336 1.00 85.81 81 GLY A CA 1
ATOM 605 C C . GLY A 1 81 ? 47.515 6.539 -86.883 1.00 85.81 81 GLY A C 1
ATOM 606 O O . GLY A 1 81 ? 47.475 5.667 -86.010 1.00 85.81 81 GLY A O 1
ATOM 607 N N . SER A 1 82 ? 47.236 7.819 -86.617 1.00 82.75 82 SER A N 1
ATOM 608 C CA . SER A 1 82 ? 46.834 8.304 -85.292 1.00 82.75 82 SER A CA 1
ATOM 609 C C . SER A 1 82 ? 45.461 7.766 -84.874 1.00 82.75 82 SER A C 1
ATOM 611 O O . SER A 1 82 ? 45.328 7.238 -83.772 1.00 82.75 82 SER A O 1
ATOM 613 N N . LEU A 1 83 ? 44.467 7.795 -85.767 1.00 83.31 83 LEU A N 1
ATOM 614 C CA . LEU A 1 83 ? 43.128 7.246 -85.538 1.00 83.31 83 LEU A CA 1
ATOM 615 C C . LEU A 1 83 ? 43.169 5.737 -85.301 1.00 83.31 83 LEU A C 1
ATOM 617 O O . LEU A 1 83 ? 42.522 5.248 -84.379 1.00 83.31 83 LEU A O 1
ATOM 621 N N . LYS A 1 84 ? 43.969 4.994 -86.073 1.00 82.38 84 LYS A N 1
ATOM 622 C CA . LYS A 1 84 ? 44.163 3.551 -85.888 1.00 82.38 84 LYS A CA 1
ATOM 623 C C . LYS A 1 84 ? 44.836 3.244 -84.548 1.00 82.38 84 LYS A C 1
ATOM 625 O O . LYS A 1 84 ? 44.438 2.299 -83.870 1.00 82.38 84 LYS A O 1
ATOM 630 N N . SER A 1 85 ? 45.814 4.057 -84.143 1.00 80.06 85 SER A N 1
ATOM 631 C CA . SER A 1 85 ? 46.458 3.956 -82.829 1.00 80.06 85 SER A CA 1
ATOM 632 C C . SER A 1 85 ? 45.467 4.232 -81.692 1.00 80.06 85 SER A C 1
ATOM 634 O O . SER A 1 85 ? 45.359 3.426 -80.769 1.00 80.06 85 SER A O 1
ATOM 636 N N . MET A 1 86 ? 44.672 5.303 -81.791 1.00 74.38 86 MET A N 1
ATOM 637 C CA . MET A 1 86 ? 43.631 5.645 -80.814 1.00 74.38 86 MET A CA 1
ATOM 638 C C . MET A 1 86 ? 42.516 4.593 -80.752 1.00 74.38 86 MET A C 1
ATOM 640 O O . MET A 1 86 ? 42.083 4.226 -79.663 1.00 74.38 86 MET A O 1
ATOM 644 N N . ALA A 1 87 ? 42.094 4.048 -81.894 1.00 73.62 87 ALA A N 1
ATOM 645 C CA . ALA A 1 87 ? 41.115 2.964 -81.961 1.00 73.62 87 ALA A CA 1
ATOM 646 C C . ALA A 1 87 ? 41.652 1.646 -81.377 1.00 73.62 87 ALA A C 1
ATOM 648 O O . ALA A 1 87 ? 40.886 0.862 -80.822 1.00 73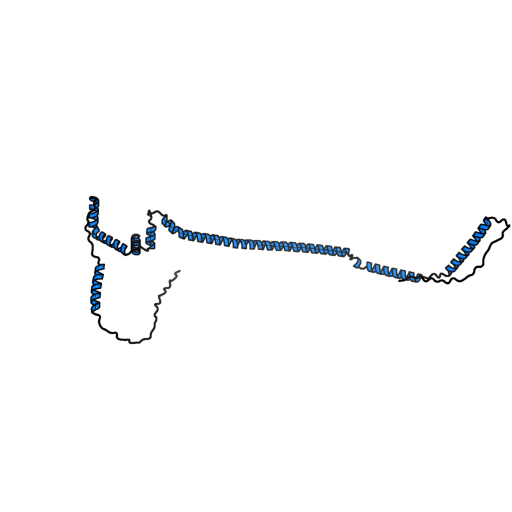.62 87 ALA A O 1
ATOM 649 N N . GLY A 1 88 ? 42.966 1.415 -81.460 1.00 70.94 88 GLY A N 1
ATOM 650 C CA . GLY A 1 88 ? 43.641 0.291 -80.813 1.00 70.94 88 GLY A CA 1
ATOM 651 C C . GLY A 1 88 ? 43.825 0.454 -79.300 1.00 70.94 88 GLY A C 1
ATOM 652 O O . GLY A 1 88 ? 44.171 -0.522 -78.632 1.00 70.94 88 GLY A O 1
ATOM 653 N N . HIS A 1 89 ? 43.601 1.648 -78.734 1.00 73.81 89 HIS A N 1
ATOM 654 C CA . HIS A 1 89 ? 43.718 1.856 -77.293 1.00 73.81 89 HIS A CA 1
ATOM 655 C C . HIS A 1 89 ? 42.485 1.310 -76.544 1.00 73.81 89 HIS A C 1
ATOM 657 O O . HIS A 1 89 ? 41.343 1.559 -76.938 1.00 73.81 89 HIS A O 1
ATOM 663 N N . PRO A 1 90 ? 42.683 0.629 -75.398 1.00 61.44 90 PRO A N 1
ATOM 664 C CA . PRO A 1 90 ? 41.610 0.002 -74.615 1.00 61.44 90 PRO A CA 1
ATOM 665 C C . PRO A 1 90 ? 40.593 0.997 -74.029 1.00 61.44 90 PRO A C 1
ATOM 667 O O . PRO A 1 90 ? 39.534 0.584 -73.558 1.00 61.44 90 PRO A O 1
ATOM 670 N N . ALA A 1 91 ? 40.866 2.303 -74.103 1.00 62.59 91 ALA A N 1
ATOM 671 C CA . ALA A 1 91 ? 39.913 3.351 -73.750 1.00 62.59 91 ALA A CA 1
ATOM 672 C C . ALA A 1 91 ? 38.634 3.310 -74.614 1.00 62.59 91 ALA A C 1
ATOM 674 O O . ALA A 1 91 ? 37.563 3.614 -74.104 1.00 62.59 91 ALA A O 1
ATOM 675 N N . MET A 1 92 ? 38.709 2.858 -75.875 1.00 61.25 92 MET A N 1
ATOM 676 C CA . MET A 1 92 ? 37.530 2.687 -76.745 1.00 61.25 92 MET A CA 1
ATOM 677 C C . MET A 1 92 ? 36.687 1.444 -76.404 1.00 61.25 92 MET A C 1
ATOM 679 O O . MET A 1 92 ? 35.518 1.379 -76.771 1.00 61.25 92 MET A O 1
ATOM 683 N N . GLN A 1 93 ? 37.245 0.464 -75.680 1.00 63.25 93 GLN A N 1
ATOM 684 C CA . GLN A 1 93 ? 36.490 -0.702 -75.189 1.00 63.25 93 GLN A CA 1
ATOM 685 C C . GLN A 1 93 ? 35.729 -0.391 -73.895 1.00 63.25 93 GLN A C 1
ATOM 687 O O . GLN A 1 93 ? 34.725 -1.033 -73.594 1.00 63.25 93 GLN A O 1
ATOM 692 N N . MET A 1 94 ? 36.173 0.617 -73.140 1.00 61.19 94 MET A N 1
ATOM 693 C CA . MET A 1 94 ? 35.418 1.172 -72.021 1.00 61.19 94 MET A CA 1
ATOM 694 C C . MET A 1 94 ? 34.465 2.254 -72.531 1.00 61.19 94 MET A C 1
ATOM 696 O O . MET A 1 94 ? 34.652 3.443 -72.283 1.00 61.19 94 MET A O 1
ATOM 700 N N . THR A 1 95 ? 33.427 1.841 -73.261 1.00 74.75 95 THR A N 1
ATOM 701 C CA . THR A 1 95 ? 32.364 2.767 -73.665 1.00 74.75 95 THR A CA 1
ATOM 702 C C . THR A 1 95 ? 31.647 3.306 -72.423 1.00 74.75 95 THR A C 1
ATOM 704 O O . THR A 1 95 ? 31.492 2.568 -71.442 1.00 74.75 95 THR A O 1
ATOM 707 N N . PRO A 1 96 ? 31.185 4.565 -72.428 1.00 74.44 96 PRO A N 1
ATOM 708 C CA . PRO A 1 96 ? 30.440 5.137 -71.307 1.00 74.44 96 PRO A CA 1
ATOM 709 C C . PRO A 1 96 ? 29.217 4.288 -70.926 1.00 74.44 96 PRO A C 1
ATOM 711 O O . PRO A 1 96 ? 28.946 4.133 -69.738 1.00 74.44 96 PRO A O 1
ATOM 714 N N . ASP A 1 97 ? 28.563 3.634 -71.891 1.00 82.69 97 ASP A N 1
ATOM 715 C CA . ASP A 1 97 ? 27.484 2.674 -71.623 1.00 82.69 97 ASP A CA 1
ATOM 716 C C . ASP A 1 97 ? 27.970 1.436 -70.860 1.00 82.69 97 ASP A C 1
ATOM 718 O O . ASP A 1 97 ? 27.317 0.987 -69.919 1.00 82.69 97 ASP A O 1
ATOM 722 N N . SER A 1 98 ? 29.143 0.887 -71.200 1.00 82.44 98 SER A N 1
ATOM 723 C CA . SER A 1 98 ? 29.715 -0.247 -70.460 1.00 82.44 98 SER A CA 1
ATOM 724 C C . SER A 1 98 ? 30.094 0.127 -69.022 1.00 82.44 98 SER A C 1
ATOM 726 O O . SER A 1 98 ? 29.901 -0.671 -68.104 1.00 82.44 98 SER A O 1
ATOM 728 N N . ILE A 1 99 ? 30.585 1.351 -68.801 1.00 84.19 99 ILE A N 1
ATOM 729 C CA . ILE A 1 99 ? 30.886 1.877 -67.465 1.00 84.19 99 ILE A CA 1
ATOM 730 C C . ILE A 1 99 ? 29.581 2.106 -66.695 1.00 84.19 99 ILE A C 1
ATOM 732 O O . ILE A 1 99 ? 29.469 1.654 -65.557 1.00 84.19 99 ILE A O 1
ATOM 736 N N . GLY A 1 100 ? 28.578 2.727 -67.321 1.00 87.19 100 GLY A N 1
ATOM 737 C CA . GLY A 1 100 ? 27.252 2.949 -66.742 1.00 87.19 100 GLY A CA 1
ATOM 738 C C . GLY A 1 100 ? 26.572 1.645 -66.327 1.00 87.19 100 GLY A C 1
ATOM 739 O O . GLY A 1 100 ? 26.131 1.522 -65.187 1.00 87.19 100 GLY A O 1
ATOM 740 N N . ASN A 1 101 ? 26.593 0.627 -67.190 1.00 88.44 101 ASN A N 1
ATOM 741 C CA . ASN A 1 101 ? 26.044 -0.697 -66.894 1.00 88.44 101 ASN A CA 1
ATOM 742 C C . ASN A 1 101 ? 26.786 -1.395 -65.749 1.00 88.44 101 ASN A C 1
ATOM 744 O O . ASN A 1 101 ? 26.161 -2.023 -64.896 1.00 88.44 101 ASN A O 1
ATOM 748 N N . ARG A 1 102 ? 28.116 -1.262 -65.679 1.00 85.00 102 ARG A N 1
ATOM 749 C CA . ARG A 1 102 ? 28.906 -1.812 -64.567 1.00 85.00 102 ARG A CA 1
ATOM 750 C C . ARG A 1 102 ? 28.630 -1.086 -63.253 1.00 85.00 102 ARG A C 1
ATOM 752 O O . ARG A 1 102 ? 28.554 -1.744 -62.220 1.00 85.00 102 ARG A O 1
ATOM 759 N N . ILE A 1 103 ? 28.449 0.235 -63.284 1.00 88.19 103 ILE A N 1
ATOM 760 C CA . ILE A 1 103 ? 28.062 1.026 -62.110 1.00 88.19 103 ILE A CA 1
ATOM 761 C C . ILE A 1 103 ? 26.650 0.648 -61.665 1.00 88.19 103 ILE A C 1
ATOM 763 O O . ILE A 1 103 ? 26.448 0.429 -60.478 1.00 88.19 103 ILE A O 1
ATOM 767 N N . ALA A 1 104 ? 25.696 0.511 -62.589 1.00 90.00 104 ALA A N 1
ATOM 768 C CA . ALA A 1 104 ? 24.331 0.091 -62.282 1.00 90.00 104 ALA A CA 1
ATOM 769 C C . ALA A 1 104 ? 24.302 -1.312 -61.659 1.00 90.00 104 ALA A C 1
ATOM 771 O O . ALA A 1 104 ? 23.723 -1.495 -60.592 1.00 90.00 104 ALA A O 1
ATOM 772 N N . ALA A 1 105 ? 25.017 -2.276 -62.246 1.00 90.12 105 ALA A N 1
ATOM 773 C CA . ALA A 1 105 ? 25.124 -3.629 -61.705 1.00 90.12 105 ALA A CA 1
ATOM 774 C C . ALA A 1 105 ? 25.803 -3.657 -60.322 1.00 90.12 105 ALA A C 1
ATOM 776 O O . ALA A 1 105 ? 25.337 -4.348 -59.416 1.00 90.12 105 ALA A O 1
ATOM 777 N N . ALA A 1 106 ? 26.875 -2.881 -60.128 1.00 90.12 106 ALA A N 1
ATOM 778 C CA . ALA A 1 106 ? 27.541 -2.755 -58.833 1.00 90.12 106 ALA A CA 1
ATOM 779 C C . ALA A 1 106 ? 26.647 -2.061 -57.791 1.00 90.12 106 ALA A C 1
ATOM 781 O O . ALA A 1 106 ? 26.610 -2.484 -56.637 1.00 90.12 106 ALA A O 1
ATOM 782 N N . ALA A 1 107 ? 25.896 -1.033 -58.193 1.00 90.06 107 ALA A N 1
ATOM 783 C CA . ALA A 1 107 ? 24.954 -0.324 -57.339 1.00 90.06 107 ALA A CA 1
ATOM 784 C C . ALA A 1 107 ? 23.781 -1.224 -56.936 1.00 90.06 107 ALA A C 1
ATOM 786 O O . ALA A 1 107 ? 23.424 -1.255 -55.764 1.00 90.06 107 ALA A O 1
ATOM 787 N N . GLU A 1 10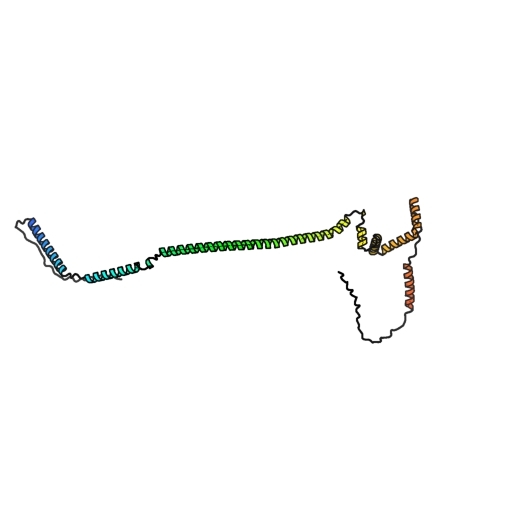8 ? 23.214 -2.003 -57.857 1.00 92.00 108 GLU A N 1
ATOM 788 C CA . GLU A 1 108 ? 22.172 -2.983 -57.540 1.00 92.00 108 GLU A CA 1
ATOM 789 C C . GLU A 1 108 ? 22.683 -4.078 -56.603 1.00 92.00 108 GLU A C 1
ATOM 791 O O . GLU A 1 108 ? 22.010 -4.406 -55.625 1.00 92.00 108 GLU A O 1
ATOM 796 N N . ALA A 1 109 ? 23.881 -4.616 -56.851 1.00 90.81 109 ALA A N 1
ATOM 797 C CA . ALA A 1 109 ? 24.494 -5.612 -55.976 1.00 90.81 109 ALA A CA 1
ATOM 798 C C . ALA A 1 109 ? 24.742 -5.052 -54.564 1.00 90.81 109 ALA A C 1
ATOM 800 O O . ALA A 1 109 ? 24.402 -5.702 -53.573 1.00 90.81 109 ALA A O 1
ATOM 801 N N . ALA A 1 110 ? 25.254 -3.821 -54.467 1.00 89.44 110 ALA A N 1
ATOM 802 C CA . ALA A 1 110 ? 25.426 -3.125 -53.195 1.00 89.44 110 ALA A CA 1
ATOM 803 C C . ALA A 1 110 ? 24.078 -2.890 -52.494 1.00 89.44 110 ALA A C 1
ATOM 805 O O . ALA A 1 110 ? 23.942 -3.177 -51.308 1.00 89.44 110 ALA A O 1
ATOM 806 N N . ARG A 1 111 ? 23.045 -2.458 -53.230 1.00 91.56 111 ARG A N 1
ATOM 807 C CA . ARG A 1 111 ? 21.704 -2.226 -52.674 1.00 91.56 111 ARG A CA 1
ATOM 808 C C . ARG A 1 111 ? 21.035 -3.499 -52.178 1.00 91.56 111 ARG A C 1
ATOM 810 O O . ARG A 1 111 ? 20.383 -3.433 -51.143 1.00 91.56 111 ARG A O 1
ATOM 817 N N . ARG A 1 112 ? 21.206 -4.639 -52.855 1.00 90.38 112 ARG A N 1
ATOM 818 C CA . ARG A 1 112 ? 20.698 -5.935 -52.370 1.00 90.38 112 ARG A CA 1
ATOM 819 C C . ARG A 1 112 ? 21.380 -6.336 -51.062 1.00 90.38 112 ARG A C 1
ATOM 821 O O . ARG A 1 112 ? 20.693 -6.604 -50.086 1.00 90.38 112 ARG A O 1
ATOM 828 N N . SER A 1 113 ? 22.711 -6.249 -51.002 1.00 90.69 113 SER A N 1
ATOM 829 C CA . SER A 1 113 ? 23.461 -6.524 -49.768 1.00 90.69 113 SER A CA 1
ATOM 830 C C . SER A 1 113 ? 23.065 -5.589 -48.617 1.00 90.69 113 SER A C 1
ATOM 832 O O . SER A 1 113 ? 22.997 -6.020 -47.465 1.00 90.69 113 SER A O 1
ATOM 834 N N . ASP A 1 114 ? 22.819 -4.309 -48.897 1.00 91.50 114 ASP A N 1
ATOM 835 C CA . ASP A 1 114 ? 22.359 -3.356 -47.885 1.00 91.50 114 ASP A CA 1
ATOM 836 C C . ASP A 1 114 ? 20.933 -3.665 -47.425 1.00 91.50 114 ASP A C 1
ATOM 838 O O . ASP A 1 114 ? 20.649 -3.597 -46.232 1.00 91.50 114 ASP A O 1
ATOM 842 N N . GLN A 1 115 ? 20.032 -4.029 -48.342 1.00 93.56 115 GLN A N 1
ATOM 843 C CA . GLN A 1 115 ? 18.665 -4.430 -48.004 1.00 93.56 115 GLN A CA 1
ATOM 844 C C . GLN A 1 115 ? 18.652 -5.668 -47.107 1.00 93.56 115 GLN A C 1
ATOM 846 O O . GLN A 1 115 ? 17.937 -5.669 -46.103 1.00 93.56 115 GLN A O 1
ATOM 851 N N . ASP A 1 116 ? 19.490 -6.662 -47.399 1.00 93.50 116 ASP A N 1
ATOM 852 C CA . ASP A 1 116 ? 19.631 -7.860 -46.571 1.00 93.50 116 ASP A CA 1
ATOM 853 C C . ASP A 1 116 ? 20.131 -7.493 -45.169 1.00 93.50 116 ASP A C 1
ATOM 855 O O . ASP A 1 116 ? 19.490 -7.837 -44.176 1.00 93.50 116 ASP A O 1
ATOM 859 N N . ARG A 1 117 ? 21.194 -6.683 -45.065 1.00 91.69 117 ARG A N 1
ATOM 860 C CA . ARG A 1 117 ? 21.717 -6.216 -43.767 1.00 91.69 117 ARG A CA 1
ATOM 861 C C . ARG A 1 117 ? 20.711 -5.377 -42.985 1.00 91.69 117 ARG A C 1
ATOM 863 O O . ARG A 1 117 ? 20.597 -5.532 -41.773 1.00 91.69 117 ARG A O 1
ATOM 870 N N . ILE A 1 118 ? 19.965 -4.501 -43.655 1.00 94.75 118 ILE A N 1
ATOM 871 C CA . ILE A 1 118 ? 18.930 -3.675 -43.023 1.00 94.75 118 ILE A CA 1
ATOM 872 C C . ILE A 1 118 ? 17.765 -4.545 -42.553 1.00 94.75 118 ILE A C 1
ATOM 874 O O . ILE A 1 118 ? 17.242 -4.320 -41.463 1.00 94.75 118 ILE A O 1
ATOM 878 N N . SER A 1 119 ? 17.339 -5.525 -43.350 1.00 93.94 119 SER A N 1
ATOM 879 C CA . SER A 1 119 ? 16.258 -6.436 -42.968 1.00 93.94 119 SER A CA 1
ATOM 880 C C . SER A 1 119 ? 16.658 -7.307 -41.777 1.00 93.94 119 SER A C 1
ATOM 882 O O . SER A 1 119 ? 15.880 -7.420 -40.830 1.00 93.94 119 SER A O 1
ATOM 884 N N . GLN A 1 120 ? 17.895 -7.808 -41.762 1.00 95.31 120 GLN A N 1
ATOM 885 C CA . GLN A 1 120 ? 18.460 -8.545 -40.639 1.00 95.31 120 GLN A CA 1
ATOM 886 C C . GLN A 1 120 ? 18.541 -7.667 -39.387 1.00 95.31 120 GLN A C 1
ATOM 888 O O . GLN A 1 120 ? 17.988 -8.032 -38.357 1.00 95.31 120 GLN A O 1
ATOM 893 N N . ALA A 1 121 ? 19.094 -6.455 -39.491 1.00 94.38 121 ALA A N 1
ATOM 894 C CA . ALA A 1 121 ? 19.156 -5.519 -38.369 1.00 94.38 121 ALA A CA 1
ATOM 895 C C . ALA A 1 121 ? 17.762 -5.144 -37.837 1.00 94.38 121 ALA A C 1
ATOM 897 O O . ALA A 1 121 ? 17.565 -5.037 -36.630 1.00 94.38 121 ALA A O 1
ATOM 898 N N . ARG A 1 122 ? 16.764 -4.968 -38.714 1.00 94.88 122 ARG A N 1
ATOM 899 C CA . ARG A 1 122 ? 15.367 -4.753 -38.301 1.00 94.88 122 ARG A CA 1
ATOM 900 C C . ARG A 1 122 ? 14.802 -5.969 -37.577 1.00 94.88 122 ARG A C 1
ATOM 902 O O . ARG A 1 122 ? 14.104 -5.791 -36.584 1.00 94.88 122 ARG A O 1
ATOM 909 N N . SER A 1 123 ? 15.086 -7.177 -38.061 1.00 94.75 123 SER A N 1
ATOM 910 C CA . SER A 1 123 ? 14.685 -8.422 -37.404 1.00 94.75 123 SER A CA 1
ATOM 911 C C . SER A 1 123 ? 15.308 -8.531 -36.013 1.00 94.75 123 SER A C 1
ATOM 913 O O . SER A 1 123 ? 14.588 -8.749 -35.042 1.00 94.75 123 SER A O 1
ATOM 915 N N . ASP A 1 124 ? 16.609 -8.272 -35.893 1.00 94.62 124 ASP A N 1
ATOM 916 C CA . ASP A 1 124 ? 17.344 -8.321 -34.628 1.00 94.62 124 ASP A CA 1
ATOM 917 C C . ASP A 1 124 ? 16.836 -7.263 -33.640 1.00 94.62 124 ASP A C 1
ATOM 919 O O . ASP A 1 124 ? 16.585 -7.565 -32.474 1.00 94.62 124 ASP A O 1
ATOM 923 N N . LEU A 1 125 ? 16.590 -6.033 -34.108 1.00 92.56 125 LEU A N 1
ATOM 924 C CA . LEU A 1 125 ? 15.985 -4.973 -33.298 1.00 92.56 125 LEU A CA 1
ATOM 925 C C . LEU A 1 125 ? 14.567 -5.331 -32.853 1.00 92.56 125 LEU A C 1
ATOM 927 O O . LEU A 1 125 ? 14.207 -5.069 -31.707 1.00 92.56 125 LEU A O 1
ATOM 931 N N . ASN A 1 126 ? 13.758 -5.930 -33.728 1.00 92.94 126 ASN A N 1
ATOM 932 C CA . ASN A 1 126 ? 12.417 -6.382 -33.375 1.00 92.94 126 ASN A CA 1
ATOM 933 C C . ASN A 1 126 ? 12.467 -7.517 -32.347 1.00 92.94 126 ASN A C 1
ATOM 935 O O . ASN A 1 126 ? 11.697 -7.481 -31.390 1.00 92.94 126 ASN A O 1
ATOM 939 N N . HIS A 1 127 ? 13.387 -8.473 -32.495 1.00 92.19 127 HIS A N 1
ATOM 940 C CA . HIS A 1 127 ? 13.609 -9.540 -31.520 1.00 92.19 127 HIS A CA 1
ATOM 941 C C . HIS A 1 127 ? 14.042 -8.982 -30.163 1.00 92.19 127 HIS A C 1
ATOM 943 O O . HIS A 1 127 ? 13.399 -9.277 -29.156 1.00 92.19 127 HIS A O 1
ATOM 949 N N . ALA A 1 128 ? 15.044 -8.101 -30.137 1.00 88.69 128 ALA A N 1
ATOM 950 C CA . ALA A 1 128 ? 15.506 -7.450 -28.915 1.00 88.69 128 ALA A CA 1
ATOM 951 C C . ALA A 1 128 ? 14.403 -6.595 -28.267 1.00 88.69 128 ALA A C 1
ATOM 953 O O . ALA A 1 128 ? 14.214 -6.625 -27.052 1.00 88.69 128 ALA A O 1
ATOM 954 N N . ALA A 1 129 ? 13.623 -5.860 -29.066 1.00 87.25 129 ALA A N 1
ATOM 955 C CA . ALA A 1 129 ? 12.487 -5.087 -28.576 1.00 87.25 129 ALA A CA 1
ATOM 956 C C . ALA A 1 129 ? 11.380 -5.989 -28.012 1.00 87.25 129 ALA A C 1
ATOM 958 O O . ALA A 1 129 ? 10.745 -5.622 -27.024 1.00 87.25 129 ALA A O 1
ATOM 959 N N . GLN A 1 130 ? 11.140 -7.159 -28.606 1.00 87.69 130 GLN A N 1
ATOM 960 C CA . GLN A 1 130 ? 10.155 -8.120 -28.117 1.00 87.69 130 GLN A CA 1
ATOM 961 C C . GLN A 1 130 ? 10.604 -8.761 -26.800 1.00 87.69 130 GLN A C 1
ATOM 963 O O . GLN A 1 130 ? 9.803 -8.872 -25.873 1.00 87.69 130 GLN A O 1
ATOM 968 N N . GLU A 1 131 ? 11.883 -9.110 -26.680 1.00 85.12 131 GLU A N 1
ATOM 969 C CA . GLU A 1 131 ? 12.473 -9.646 -25.453 1.00 85.12 131 GLU A CA 1
ATOM 970 C C . GLU A 1 131 ? 12.437 -8.595 -24.329 1.00 85.12 131 GLU A C 1
ATOM 972 O O . GLU A 1 131 ? 11.888 -8.843 -23.254 1.00 85.12 131 GLU A O 1
ATOM 977 N N . MET A 1 132 ? 12.850 -7.357 -24.619 1.00 78.25 132 MET A N 1
ATOM 978 C CA . MET A 1 132 ? 12.701 -6.213 -23.712 1.00 78.25 132 MET A CA 1
ATOM 979 C C . MET A 1 132 ? 11.240 -5.988 -23.306 1.00 78.25 132 MET A C 1
ATOM 981 O O . MET A 1 132 ? 10.960 -5.752 -22.132 1.00 78.25 132 MET A O 1
ATOM 985 N N . ARG A 1 133 ? 10.281 -6.085 -24.239 1.00 77.50 133 ARG A N 1
ATOM 986 C CA . ARG A 1 133 ? 8.845 -5.986 -23.927 1.00 77.50 133 ARG A CA 1
ATOM 987 C C . ARG A 1 133 ? 8.362 -7.139 -23.058 1.00 77.50 133 ARG A C 1
ATOM 989 O O . ARG A 1 133 ? 7.582 -6.877 -22.157 1.00 77.50 133 ARG A O 1
ATOM 996 N N . SER A 1 134 ? 8.822 -8.372 -23.259 1.00 74.75 134 SER A N 1
ATOM 997 C CA . SER A 1 134 ? 8.433 -9.497 -22.394 1.00 74.75 134 SER A CA 1
ATOM 998 C C . SER A 1 134 ? 8.940 -9.332 -20.959 1.00 74.75 134 SER A C 1
ATOM 1000 O O . SER A 1 134 ? 8.179 -9.523 -20.011 1.00 74.75 134 SER A O 1
ATOM 1002 N N . VAL A 1 135 ? 10.178 -8.858 -20.780 1.00 72.25 135 VAL A N 1
ATOM 1003 C CA . VAL A 1 135 ? 10.754 -8.617 -19.450 1.00 72.25 135 VAL A CA 1
ATOM 1004 C C . VAL A 1 135 ? 10.123 -7.387 -18.793 1.00 72.25 135 VAL A C 1
ATOM 1006 O O . VAL A 1 135 ? 9.779 -7.416 -17.612 1.00 72.25 135 VAL A O 1
ATOM 1009 N N . THR A 1 136 ? 9.900 -6.308 -19.547 1.00 65.62 136 THR A N 1
ATOM 1010 C CA . THR A 1 136 ? 9.277 -5.083 -19.014 1.00 65.62 136 THR A CA 1
ATOM 1011 C C . THR A 1 136 ? 7.775 -5.218 -18.789 1.00 65.62 136 THR A C 1
ATOM 1013 O O . THR A 1 136 ? 7.270 -4.625 -17.839 1.00 65.62 136 THR A O 1
ATOM 1016 N N . ALA A 1 137 ? 7.056 -6.016 -19.584 1.00 62.06 137 ALA A N 1
ATOM 1017 C CA . ALA A 1 137 ? 5.654 -6.345 -19.334 1.00 62.06 137 ALA A CA 1
ATOM 1018 C C . ALA A 1 137 ? 5.514 -7.142 -18.035 1.00 62.06 137 ALA A C 1
ATOM 1020 O O . ALA A 1 137 ? 4.657 -6.806 -17.223 1.00 62.06 137 ALA A O 1
ATOM 1021 N N . HIS A 1 138 ? 6.401 -8.113 -17.784 1.00 58.66 138 HIS A N 1
ATOM 1022 C CA . HIS A 1 138 ? 6.441 -8.838 -16.511 1.00 58.66 138 HIS A CA 1
ATOM 1023 C C . HIS A 1 138 ? 6.886 -7.961 -15.330 1.00 58.66 138 HIS A C 1
ATOM 1025 O O . HIS A 1 138 ? 6.359 -8.101 -14.226 1.00 58.66 138 HIS A O 1
ATOM 1031 N N . ALA A 1 139 ? 7.802 -7.012 -15.540 1.00 59.31 139 ALA A N 1
ATOM 1032 C CA . ALA A 1 139 ? 8.226 -6.083 -14.493 1.00 59.31 139 ALA A CA 1
ATOM 1033 C C . ALA A 1 139 ? 7.141 -5.046 -14.144 1.00 59.31 139 ALA A C 1
ATOM 1035 O O . ALA A 1 139 ? 6.919 -4.762 -12.965 1.00 59.31 139 ALA A O 1
ATOM 1036 N N . ARG A 1 140 ? 6.433 -4.505 -15.147 1.00 59.44 140 ARG A N 1
ATOM 1037 C CA . ARG A 1 140 ? 5.310 -3.577 -14.937 1.00 59.44 140 ARG A CA 1
ATOM 1038 C C . ARG A 1 140 ? 4.117 -4.278 -14.306 1.00 59.44 140 ARG A C 1
ATOM 1040 O O . ARG A 1 140 ? 3.584 -3.763 -13.326 1.00 59.44 140 ARG A O 1
ATOM 1047 N N . SER A 1 141 ? 3.767 -5.479 -14.777 1.00 61.41 141 SER A N 1
ATOM 1048 C CA . SER A 1 141 ? 2.680 -6.249 -14.173 1.00 61.41 141 SER A CA 1
ATOM 1049 C C . SER A 1 141 ? 2.996 -6.607 -12.721 1.00 61.41 141 SER A C 1
ATOM 1051 O O . SER A 1 141 ? 2.128 -6.476 -11.870 1.00 61.41 141 SER A O 1
ATOM 1053 N N . ALA A 1 142 ? 4.242 -6.965 -12.390 1.00 60.56 142 ALA A N 1
ATOM 1054 C CA . ALA A 1 142 ? 4.623 -7.270 -11.011 1.00 60.56 142 ALA A CA 1
ATOM 1055 C C . ALA A 1 142 ? 4.557 -6.047 -10.075 1.00 60.56 142 ALA A C 1
ATOM 1057 O O . ALA A 1 142 ? 4.183 -6.190 -8.909 1.00 60.56 142 ALA A O 1
ATOM 1058 N N . ALA A 1 143 ? 4.912 -4.851 -10.555 1.00 62.47 143 ALA A N 1
ATOM 1059 C CA . ALA A 1 143 ? 4.850 -3.627 -9.756 1.00 62.47 143 ALA A CA 1
ATOM 1060 C C . ALA A 1 143 ? 3.401 -3.169 -9.508 1.00 62.47 143 ALA A C 1
ATOM 1062 O O . ALA A 1 143 ? 3.035 -2.890 -8.364 1.00 62.47 143 ALA A O 1
ATOM 1063 N N . GLU A 1 144 ? 2.556 -3.167 -10.542 1.00 68.75 144 GLU A N 1
ATOM 1064 C CA . GLU A 1 144 ? 1.136 -2.805 -10.418 1.00 68.75 144 GLU A CA 1
ATOM 1065 C C . GLU A 1 144 ? 0.358 -3.831 -9.583 1.00 68.75 144 GLU A C 1
ATOM 1067 O O . GLU A 1 144 ? -0.438 -3.468 -8.713 1.00 68.75 144 GLU A O 1
ATOM 1072 N N . GLN A 1 145 ? 0.652 -5.120 -9.760 1.00 65.19 145 GLN A N 1
ATOM 1073 C CA . GLN A 1 145 ? 0.026 -6.195 -8.993 1.00 65.19 145 GLN A CA 1
ATOM 1074 C C . GLN A 1 145 ? 0.436 -6.148 -7.515 1.00 65.19 145 GLN A C 1
ATOM 1076 O O . GLN A 1 145 ? -0.400 -6.371 -6.640 1.00 65.19 145 GLN A O 1
ATOM 1081 N N . ARG A 1 146 ? 1.687 -5.773 -7.199 1.00 76.38 146 ARG A N 1
ATOM 1082 C CA . ARG A 1 146 ? 2.110 -5.515 -5.811 1.00 76.38 146 ARG A CA 1
ATOM 1083 C C . ARG A 1 146 ? 1.345 -4.354 -5.192 1.00 76.38 146 ARG A C 1
ATOM 1085 O O . ARG A 1 146 ? 0.946 -4.462 -4.038 1.00 76.38 146 ARG A O 1
ATOM 1092 N N . GLN A 1 147 ? 1.105 -3.273 -5.930 1.00 80.38 147 GLN A N 1
ATOM 1093 C CA . GLN A 1 147 ? 0.346 -2.138 -5.407 1.00 80.38 147 GLN A CA 1
ATOM 1094 C C . GLN A 1 147 ? -1.109 -2.515 -5.096 1.00 80.38 147 GLN A C 1
ATOM 1096 O O . GLN A 1 147 ? -1.605 -2.170 -4.023 1.00 80.38 147 GLN A O 1
ATOM 1101 N N . GLN A 1 148 ? -1.764 -3.291 -5.965 1.00 81.12 148 GLN A N 1
ATOM 1102 C CA . GLN A 1 148 ? -3.100 -3.832 -5.689 1.00 81.12 148 GLN A CA 1
ATOM 1103 C C . GLN A 1 148 ? -3.093 -4.789 -4.490 1.00 81.12 148 GLN A C 1
ATOM 1105 O O . GLN A 1 148 ? -3.963 -4.697 -3.626 1.00 81.12 148 GLN A O 1
ATOM 1110 N N . LEU A 1 149 ? -2.085 -5.660 -4.376 1.00 86.94 149 LEU A N 1
ATOM 1111 C CA . LEU A 1 149 ? -1.937 -6.550 -3.223 1.00 86.94 149 LEU A CA 1
ATOM 1112 C C . LEU A 1 149 ? -1.734 -5.773 -1.920 1.00 86.94 149 LEU A C 1
ATOM 1114 O O . LEU A 1 149 ? -2.348 -6.129 -0.921 1.00 86.94 149 LEU A O 1
ATOM 1118 N N . TYR A 1 150 ? -0.940 -4.699 -1.911 1.00 88.69 150 TYR A N 1
ATOM 1119 C CA . TYR A 1 150 ? -0.782 -3.849 -0.728 1.00 88.69 150 TYR A CA 1
ATOM 1120 C C . TYR A 1 150 ? -2.069 -3.102 -0.370 1.00 88.69 150 TYR A C 1
ATOM 1122 O O . TYR A 1 150 ? -2.373 -2.968 0.812 1.00 88.69 150 TYR A O 1
ATOM 1130 N N . GLN A 1 151 ? -2.851 -2.654 -1.356 1.00 87.88 151 GLN A N 1
ATOM 1131 C CA . GLN A 1 151 ? -4.153 -2.027 -1.110 1.00 87.88 151 GLN A CA 1
ATOM 1132 C C . GLN A 1 151 ? -5.166 -3.020 -0.535 1.00 87.88 151 GLN A C 1
ATOM 1134 O O . GLN A 1 151 ? -5.828 -2.709 0.452 1.00 87.88 151 GLN A O 1
ATOM 1139 N N . VAL A 1 152 ? -5.258 -4.228 -1.099 1.00 93.62 152 VAL A N 1
ATOM 1140 C CA . VAL A 1 152 ? -6.149 -5.284 -0.596 1.00 93.62 152 VAL A CA 1
ATOM 1141 C C . VAL A 1 152 ? -5.690 -5.775 0.774 1.00 93.62 152 VAL A C 1
ATOM 1143 O O . VAL A 1 152 ? -6.511 -5.900 1.677 1.00 93.62 152 VAL A O 1
ATOM 1146 N N . ALA A 1 153 ? -4.389 -6.000 0.970 1.00 93.56 153 ALA A N 1
ATOM 1147 C CA . ALA A 1 153 ? -3.833 -6.409 2.258 1.00 93.56 153 ALA A CA 1
ATOM 1148 C C . ALA A 1 153 ? -4.033 -5.325 3.325 1.00 93.56 153 ALA A C 1
ATOM 1150 O O . ALA A 1 153 ? -4.463 -5.630 4.435 1.00 93.56 153 ALA A O 1
ATOM 1151 N N . GLY A 1 154 ? -3.785 -4.057 2.983 1.00 94.12 154 GLY A N 1
ATOM 1152 C CA . GLY A 1 154 ? -4.048 -2.918 3.858 1.00 94.12 154 GLY A CA 1
ATOM 1153 C C . GLY A 1 154 ? -5.533 -2.785 4.198 1.00 94.12 154 GLY A C 1
ATOM 1154 O O . GLY A 1 154 ? -5.882 -2.640 5.367 1.00 94.12 154 GLY A O 1
ATOM 1155 N N . GLY A 1 155 ? -6.415 -2.913 3.204 1.00 94.56 155 GLY A N 1
ATOM 1156 C CA . GLY A 1 155 ? -7.866 -2.885 3.388 1.00 94.56 155 GLY A CA 1
ATOM 1157 C C . GLY A 1 155 ? -8.378 -4.031 4.262 1.00 94.56 155 GLY A C 1
ATOM 1158 O O . GLY A 1 155 ? -9.153 -3.795 5.185 1.00 94.56 155 GLY A O 1
ATOM 1159 N N . ALA A 1 156 ? -7.903 -5.257 4.036 1.00 93.75 156 ALA A N 1
ATOM 1160 C CA . ALA A 1 156 ? -8.262 -6.427 4.834 1.00 93.75 156 ALA A CA 1
ATOM 1161 C C . ALA A 1 156 ? -7.752 -6.320 6.278 1.00 93.75 156 ALA A C 1
ATOM 1163 O O . ALA A 1 156 ? -8.478 -6.663 7.211 1.00 93.75 156 ALA A O 1
ATOM 1164 N N . LEU A 1 157 ? -6.538 -5.798 6.480 1.00 95.69 157 LEU A N 1
ATOM 1165 C CA . LEU A 1 157 ? -5.989 -5.551 7.812 1.00 95.69 157 LEU A CA 1
ATOM 1166 C C . LEU A 1 157 ? -6.821 -4.507 8.567 1.00 95.69 157 LEU A C 1
ATOM 1168 O O . LEU A 1 157 ? -7.213 -4.749 9.707 1.00 95.69 157 LEU A O 1
ATOM 1172 N N . LEU A 1 158 ? -7.134 -3.374 7.930 1.00 93.94 158 LEU A N 1
ATOM 1173 C CA . LEU A 1 158 ? -7.969 -2.328 8.527 1.00 93.94 158 LEU A CA 1
ATOM 1174 C C . LEU A 1 158 ? -9.378 -2.839 8.843 1.00 93.94 158 LEU A C 1
ATOM 1176 O O . LEU A 1 158 ? -9.874 -2.613 9.947 1.00 93.94 158 LEU A O 1
ATOM 1180 N N . ALA A 1 159 ? -9.998 -3.573 7.918 1.00 94.38 159 ALA A N 1
ATOM 1181 C CA . ALA A 1 159 ? -11.295 -4.204 8.141 1.00 94.38 159 ALA A CA 1
ATOM 1182 C C . ALA A 1 159 ? -11.240 -5.208 9.302 1.00 94.38 159 ALA A C 1
ATOM 1184 O O . ALA A 1 159 ? -12.129 -5.206 10.148 1.00 94.38 159 ALA A O 1
ATOM 1185 N N . GLY A 1 160 ? -10.177 -6.010 9.396 1.00 94.06 160 GLY A N 1
ATOM 1186 C CA . GLY A 1 160 ? -9.947 -6.932 10.507 1.00 94.06 160 GLY A CA 1
ATOM 1187 C C . GLY A 1 160 ? -9.823 -6.220 11.856 1.00 94.06 160 GLY A C 1
ATOM 1188 O O . GLY A 1 160 ? -10.454 -6.646 12.818 1.00 94.06 160 GLY A O 1
ATOM 1189 N N . ILE A 1 161 ? -9.077 -5.111 11.926 1.00 93.25 161 ILE A N 1
ATOM 1190 C CA . ILE A 1 161 ? -8.924 -4.294 13.145 1.00 93.25 161 ILE A CA 1
ATOM 1191 C C . ILE A 1 161 ? -10.264 -3.677 13.571 1.00 93.25 161 ILE A C 1
ATOM 1193 O O . ILE A 1 161 ? -10.627 -3.734 14.750 1.00 93.25 161 ILE A O 1
ATOM 1197 N N . LEU A 1 162 ? -11.016 -3.112 12.623 1.00 91.25 162 LEU A N 1
ATOM 1198 C CA . LEU A 1 162 ? -12.350 -2.551 12.866 1.00 91.25 162 LEU A CA 1
ATOM 1199 C C . LEU A 1 162 ? -13.320 -3.626 13.365 1.00 91.25 162 LEU A C 1
ATOM 1201 O O . LEU A 1 162 ? -14.010 -3.426 14.365 1.00 91.25 162 LEU A O 1
ATOM 1205 N N . LEU A 1 163 ? -13.315 -4.791 12.715 1.00 90.50 163 LEU A N 1
ATOM 1206 C CA . LEU A 1 163 ? -14.136 -5.938 13.081 1.00 90.50 163 LEU A CA 1
ATOM 1207 C C . LEU A 1 163 ? -13.807 -6.421 14.502 1.00 90.50 163 LEU A C 1
ATOM 1209 O O . LEU A 1 163 ? -14.710 -6.561 15.324 1.00 90.50 163 LEU A O 1
ATOM 1213 N N . TRP A 1 164 ? -12.524 -6.596 14.830 1.00 89.69 164 TRP A N 1
ATOM 1214 C CA . TRP A 1 164 ? -12.085 -7.033 16.162 1.00 89.69 164 TRP A CA 1
ATOM 1215 C C . TRP A 1 164 ? -12.356 -6.012 17.270 1.00 89.69 164 TRP A C 1
ATOM 1217 O O . TRP A 1 164 ? -12.541 -6.398 18.420 1.00 89.69 164 TRP A O 1
ATOM 1227 N N . SER A 1 165 ? -12.406 -4.722 16.942 1.00 87.00 165 SER A N 1
ATOM 1228 C CA . SER A 1 165 ? -12.737 -3.671 17.912 1.00 87.00 165 SER A CA 1
ATOM 1229 C C . SER A 1 165 ? -14.244 -3.587 18.178 1.00 87.00 165 SER A C 1
ATOM 1231 O O . SER A 1 165 ? -14.667 -3.297 19.296 1.00 87.00 165 SER A O 1
ATOM 1233 N N . PHE A 1 166 ? -15.068 -3.864 17.164 1.00 81.31 166 PHE A N 1
ATOM 1234 C CA . PHE A 1 166 ? -16.523 -3.729 17.247 1.00 81.31 166 PHE A CA 1
ATOM 1235 C C . PHE A 1 166 ? -17.240 -4.995 17.739 1.00 81.31 166 PHE A C 1
ATOM 1237 O O . PHE A 1 166 ? -18.251 -4.901 18.446 1.00 81.31 166 PHE A O 1
ATOM 1244 N N . LEU A 1 167 ? -16.722 -6.185 17.411 1.00 79.12 167 LEU A N 1
ATOM 1245 C CA . LEU A 1 167 ? -17.328 -7.456 17.825 1.00 79.12 167 LEU A CA 1
ATOM 1246 C C . LEU A 1 167 ? -17.502 -7.589 19.344 1.00 79.12 167 LEU A C 1
ATOM 1248 O O . LEU A 1 167 ? -18.598 -7.948 19.768 1.00 79.12 167 LEU A O 1
ATOM 1252 N N . PRO A 1 168 ? -16.501 -7.291 20.195 1.00 73.88 168 PRO A N 1
ATOM 1253 C CA . PRO A 1 168 ? -16.631 -7.506 21.633 1.00 73.88 168 PRO A CA 1
ATOM 1254 C C . PRO A 1 168 ? -17.775 -6.692 22.246 1.00 73.88 168 PRO A C 1
ATOM 1256 O O . PRO A 1 168 ? -18.511 -7.202 23.085 1.00 73.88 168 PRO A O 1
ATOM 1259 N N . GLY A 1 169 ? -17.964 -5.445 21.799 1.00 69.94 169 GLY A N 1
ATOM 1260 C CA . GLY A 1 169 ? -18.984 -4.544 22.340 1.00 69.94 169 GLY A CA 1
ATOM 1261 C C . GLY A 1 169 ? -20.409 -4.850 21.874 1.00 69.94 169 GLY A C 1
ATOM 1262 O O . GLY A 1 169 ? -21.360 -4.614 22.621 1.00 69.94 169 GLY A O 1
ATOM 1263 N N . THR A 1 170 ? -20.573 -5.377 20.659 1.00 73.69 170 THR A N 1
ATOM 1264 C CA . THR A 1 170 ? -21.890 -5.753 20.118 1.00 73.69 170 THR A CA 1
ATOM 1265 C C . THR A 1 170 ? -22.311 -7.147 20.547 1.00 73.69 170 THR A C 1
ATOM 1267 O O . THR A 1 170 ? -23.436 -7.330 21.006 1.00 73.69 170 THR A O 1
ATOM 1270 N N . VAL A 1 171 ? -21.393 -8.113 20.508 1.00 66.88 171 VAL A N 1
ATOM 1271 C CA . VAL A 1 171 ? -21.646 -9.482 20.968 1.00 66.88 171 VAL A CA 1
ATOM 1272 C C . VAL A 1 171 ? -21.924 -9.509 22.474 1.00 66.88 171 VAL A C 1
ATOM 1274 O O . VAL A 1 171 ? -22.803 -10.246 22.912 1.00 66.88 171 VAL A O 1
ATOM 1277 N N . ALA A 1 172 ? -21.270 -8.658 23.274 1.00 63.81 172 ALA A N 1
ATOM 1278 C CA . ALA A 1 172 ? -21.579 -8.548 24.702 1.00 63.81 172 ALA A CA 1
ATOM 1279 C C . ALA A 1 172 ? -22.998 -8.021 24.993 1.00 63.81 172 ALA A C 1
ATOM 1281 O O . ALA A 1 172 ? -23.530 -8.324 26.056 1.00 63.81 172 ALA A O 1
ATOM 1282 N N . ARG A 1 173 ? -23.609 -7.255 24.075 1.00 65.62 173 ARG A N 1
ATOM 1283 C CA . ARG A 1 173 ? -24.971 -6.706 24.232 1.00 65.62 173 ARG A CA 1
ATOM 1284 C C . ARG A 1 173 ? -26.065 -7.541 23.567 1.00 65.62 173 ARG A C 1
ATOM 1286 O O . ARG A 1 173 ? -27.218 -7.415 23.949 1.00 65.62 173 ARG A O 1
ATOM 1293 N N . ALA A 1 174 ? -25.719 -8.365 22.580 1.00 65.75 174 ALA A N 1
ATOM 1294 C CA . ALA A 1 174 ? -26.673 -9.190 21.836 1.00 65.75 174 ALA A CA 1
ATOM 1295 C C . ALA A 1 174 ? -26.838 -10.614 22.402 1.00 65.75 174 ALA A C 1
ATOM 1297 O O . ALA A 1 174 ? -27.635 -11.392 21.878 1.00 65.75 174 ALA A O 1
ATOM 1298 N N . MET A 1 175 ? -26.080 -10.985 23.439 1.00 61.66 175 MET A N 1
ATOM 1299 C CA . MET A 1 175 ? -26.196 -12.305 24.061 1.00 61.66 175 MET A CA 1
ATOM 1300 C C . MET A 1 175 ? -27.340 -12.380 25.093 1.00 61.66 175 MET A C 1
ATOM 1302 O O . MET A 1 175 ? -27.661 -11.370 25.716 1.00 61.66 175 MET A O 1
ATOM 1306 N N . PRO A 1 176 ? -27.947 -13.569 25.304 1.00 66.56 176 PRO A N 1
ATOM 1307 C CA . PRO A 1 176 ? -29.098 -13.742 26.192 1.00 66.56 176 PRO A CA 1
ATOM 1308 C C . PRO A 1 176 ? -28.820 -13.322 27.643 1.00 66.56 176 PRO A C 1
ATOM 1310 O O . PRO A 1 176 ? -27.799 -13.704 28.224 1.00 66.56 176 PRO A O 1
ATOM 1313 N N . GLU A 1 177 ? -29.790 -12.635 28.254 1.00 66.56 177 GLU A N 1
ATOM 1314 C CA . GLU A 1 177 ? -29.794 -12.184 29.662 1.00 66.56 177 GLU A CA 1
ATOM 1315 C C . GLU A 1 177 ? -29.444 -13.307 30.661 1.00 66.56 177 GLU A C 1
ATOM 1317 O O . GLU A 1 177 ? -28.795 -13.079 31.680 1.00 66.56 177 GLU A O 1
ATOM 1322 N N . SER A 1 178 ? -29.793 -14.563 30.357 1.00 72.19 178 SER A N 1
ATOM 1323 C CA . SER A 1 178 ? -29.557 -15.708 31.248 1.00 72.19 178 SER A CA 1
ATOM 1324 C C . SER A 1 178 ? -28.077 -15.944 31.576 1.00 72.19 178 SER A C 1
ATOM 1326 O O . SER A 1 178 ? -27.751 -16.525 32.615 1.00 72.19 178 SER A O 1
ATOM 1328 N N . TRP A 1 179 ? -27.154 -15.490 30.726 1.00 72.75 179 TRP A N 1
ATOM 1329 C CA . TRP A 1 179 ? -25.738 -15.836 30.833 1.00 72.75 179 TRP A CA 1
ATOM 1330 C C . TRP A 1 179 ? -24.927 -14.843 31.696 1.00 72.75 179 TRP A C 1
ATOM 1332 O O . TRP A 1 179 ? -23.814 -15.179 32.121 1.00 72.75 179 TRP A O 1
ATOM 1342 N N . HIS A 1 180 ? -25.495 -13.674 32.032 1.00 78.81 180 HIS A N 1
ATOM 1343 C CA . HIS A 1 180 ? -24.895 -12.646 32.905 1.00 78.81 180 HIS A CA 1
ATOM 1344 C C . HIS A 1 180 ? -23.422 -12.325 32.551 1.00 78.81 180 HIS A C 1
ATOM 1346 O O . HIS A 1 180 ? -22.526 -12.263 33.409 1.00 78.81 180 HIS A O 1
ATOM 1352 N N . TRP A 1 181 ? -23.132 -12.242 31.246 1.00 75.31 181 TRP A N 1
ATOM 1353 C CA . TRP A 1 181 ? -21.797 -11.933 30.723 1.00 75.31 181 TRP A CA 1
ATOM 1354 C C . TRP A 1 181 ? -21.318 -10.525 31.091 1.00 75.31 181 TRP A C 1
ATOM 1356 O O . TRP A 1 181 ? -20.156 -10.419 31.493 1.00 75.31 181 TRP A O 1
ATOM 1366 N N . PRO A 1 182 ? -22.153 -9.470 31.008 1.00 76.50 182 PRO A N 1
ATOM 1367 C CA . PRO A 1 182 ? -21.759 -8.122 31.410 1.00 76.50 182 PRO A CA 1
ATOM 1368 C C . PRO A 1 182 ? -21.322 -8.054 32.876 1.00 76.50 182 PRO A C 1
ATOM 1370 O O . PRO A 1 182 ? -20.271 -7.496 33.179 1.00 76.50 182 PRO A O 1
ATOM 1373 N N . GLU A 1 183 ? -22.048 -8.705 33.784 1.00 79.69 183 GLU A N 1
ATOM 1374 C CA . GLU A 1 183 ? -21.765 -8.711 35.222 1.00 79.69 183 GLU A CA 1
ATOM 1375 C C . GLU A 1 183 ? -20.488 -9.496 35.531 1.00 79.69 183 GLU A C 1
ATOM 1377 O O . GLU A 1 183 ? -19.676 -9.095 36.368 1.00 79.69 183 GLU A O 1
ATOM 1382 N N . ARG A 1 184 ? -20.270 -10.622 34.838 1.00 81.88 184 ARG A N 1
ATOM 1383 C CA . ARG A 1 184 ? -19.011 -11.377 34.934 1.00 81.88 184 ARG A CA 1
ATOM 1384 C C . ARG A 1 184 ? -17.830 -10.594 34.373 1.00 81.88 184 ARG A C 1
ATOM 1386 O O . ARG A 1 184 ? -16.738 -10.667 34.930 1.00 81.88 184 ARG A O 1
ATOM 1393 N N . MET A 1 185 ? -18.029 -9.872 33.276 1.00 81.88 185 MET A N 1
ATOM 1394 C CA . MET A 1 185 ? -17.003 -9.032 32.670 1.00 81.88 185 MET A CA 1
ATOM 1395 C C . MET A 1 185 ? -16.658 -7.858 33.585 1.00 81.88 185 MET A C 1
ATOM 1397 O O . MET A 1 185 ? -15.480 -7.641 33.844 1.00 81.88 185 MET A O 1
ATOM 1401 N N . ALA A 1 186 ? -17.659 -7.182 34.151 1.00 82.00 186 ALA A N 1
ATOM 1402 C CA . ALA A 1 186 ? -17.479 -6.123 35.138 1.00 82.00 186 ALA A CA 1
ATOM 1403 C C . ALA A 1 186 ? -16.685 -6.617 36.354 1.00 82.00 186 ALA A C 1
ATOM 1405 O O . ALA A 1 186 ? -15.703 -5.986 36.733 1.00 82.00 186 ALA A O 1
ATOM 1406 N N . ALA A 1 187 ? -17.016 -7.795 36.900 1.00 87.19 187 ALA A N 1
ATOM 1407 C CA . ALA A 1 187 ? -16.249 -8.382 37.999 1.00 87.19 187 ALA A CA 1
ATOM 1408 C C . ALA A 1 187 ? -14.774 -8.629 37.641 1.00 87.19 187 ALA A C 1
ATOM 1410 O O . ALA A 1 187 ? -13.893 -8.339 38.451 1.00 87.19 187 ALA A O 1
ATOM 1411 N N . ARG A 1 188 ? -14.484 -9.088 36.413 1.00 84.38 188 ARG A N 1
ATOM 1412 C CA . ARG A 1 188 ? -13.101 -9.250 35.934 1.00 84.38 188 ARG A CA 1
ATOM 1413 C C . ARG A 1 188 ? -12.390 -7.916 35.709 1.00 84.38 188 ARG A C 1
ATOM 1415 O O . ARG A 1 188 ? -11.236 -7.799 36.098 1.00 84.38 188 ARG A O 1
ATOM 1422 N N . MET A 1 189 ? -13.059 -6.924 35.116 1.00 85.12 189 MET A N 1
ATOM 1423 C CA . MET A 1 189 ? -12.486 -5.593 34.863 1.00 85.12 189 MET A CA 1
ATOM 1424 C C . MET A 1 189 ? -12.150 -4.862 36.167 1.00 85.12 189 MET A C 1
ATOM 1426 O O . MET A 1 189 ? -11.094 -4.251 36.278 1.00 85.12 189 MET A O 1
ATOM 1430 N N . VAL A 1 190 ? -13.016 -4.985 37.176 1.00 87.50 190 VAL A N 1
ATOM 1431 C CA . VAL A 1 190 ? -12.829 -4.422 38.523 1.00 87.50 190 VAL A CA 1
ATOM 1432 C C . VAL A 1 190 ? -11.838 -5.252 39.367 1.00 87.50 190 VAL A C 1
ATOM 1434 O O . VAL A 1 190 ? -11.429 -4.827 40.451 1.00 87.50 190 VAL A O 1
ATOM 1437 N N . GLY A 1 191 ? -11.425 -6.431 38.886 1.00 87.06 191 GLY A N 1
ATOM 1438 C CA . GLY A 1 191 ? -10.499 -7.331 39.578 1.00 87.06 191 GLY A CA 1
ATOM 1439 C C . GLY A 1 191 ? -11.070 -7.904 40.878 1.00 87.06 191 GLY A C 1
ATOM 1440 O O . GLY A 1 191 ? -10.336 -8.073 41.850 1.00 87.06 191 GLY A O 1
ATOM 1441 N N . ALA A 1 192 ? -12.382 -8.133 40.930 1.00 89.31 192 ALA A N 1
ATOM 1442 C CA . ALA A 1 192 ? -13.086 -8.627 42.107 1.00 89.31 192 ALA A CA 1
ATOM 1443 C C . ALA A 1 192 ? -13.323 -10.146 42.033 1.00 89.31 192 ALA A C 1
ATOM 1445 O O . ALA A 1 192 ? -13.586 -10.702 40.966 1.00 89.31 192 ALA A O 1
ATOM 1446 N N . SER A 1 193 ? -13.257 -10.821 43.185 1.00 84.44 193 SER A N 1
ATOM 1447 C CA . SER A 1 193 ? -13.443 -12.276 43.325 1.00 84.44 193 SER A CA 1
ATOM 1448 C C . SER A 1 193 ? -14.863 -12.744 43.025 1.00 84.44 193 SER A C 1
ATOM 1450 O O . SER A 1 193 ? -15.068 -13.875 42.584 1.00 84.44 193 SER A O 1
ATOM 1452 N N . SER A 1 194 ? -15.855 -11.886 43.255 1.00 89.56 194 SER A N 1
ATOM 1453 C CA . SER A 1 194 ? -17.259 -12.187 43.014 1.00 89.56 194 SER A CA 1
ATOM 1454 C C . SER A 1 194 ? -17.982 -11.007 42.364 1.00 89.56 194 SER A C 1
ATOM 1456 O O . SER A 1 194 ? -17.544 -9.859 42.433 1.00 89.56 194 SER A O 1
ATOM 1458 N N . ARG A 1 195 ? -19.129 -11.291 41.732 1.00 88.44 195 ARG A N 1
ATOM 1459 C CA . ARG A 1 195 ? -20.031 -10.255 41.193 1.00 88.44 195 ARG A CA 1
ATOM 1460 C C . ARG A 1 195 ? -20.528 -9.310 42.292 1.00 88.44 195 ARG A C 1
ATOM 1462 O O . ARG A 1 195 ? -20.687 -8.122 42.045 1.00 88.44 195 ARG A O 1
ATOM 1469 N N . TRP A 1 196 ? -20.717 -9.838 43.502 1.00 90.06 196 TRP A N 1
ATOM 1470 C CA . TRP A 1 196 ? -21.097 -9.055 44.672 1.00 90.06 196 TRP A CA 1
ATOM 1471 C C . TRP A 1 196 ? -19.986 -8.089 45.096 1.00 90.06 196 TRP A C 1
ATOM 1473 O O . TRP A 1 196 ? -20.250 -6.902 45.252 1.00 90.06 196 TRP A O 1
ATOM 1483 N N . ASP A 1 197 ? -18.739 -8.562 45.183 1.00 90.69 197 ASP A N 1
ATOM 1484 C CA . ASP A 1 197 ? -17.583 -7.719 45.528 1.00 90.69 197 ASP A CA 1
ATOM 1485 C C . ASP A 1 197 ? -17.338 -6.633 44.473 1.00 90.69 197 ASP A C 1
ATOM 1487 O O . ASP A 1 197 ? -16.970 -5.507 44.804 1.00 90.69 197 ASP A O 1
ATOM 1491 N N . ALA A 1 198 ? -17.572 -6.955 43.197 1.00 92.56 198 ALA A N 1
ATOM 1492 C CA . ALA A 1 198 ? -17.507 -5.988 42.108 1.00 92.56 198 ALA A CA 1
ATOM 1493 C C . ALA A 1 198 ? -18.556 -4.883 42.281 1.00 92.56 198 ALA A C 1
ATOM 1495 O O . ALA A 1 198 ? -18.221 -3.705 42.195 1.00 92.56 198 ALA A O 1
ATOM 1496 N N . GLY A 1 199 ? -19.808 -5.262 42.565 1.00 91.00 199 GLY A N 1
ATOM 1497 C CA . GLY A 1 199 ? -20.895 -4.325 42.853 1.00 91.00 199 GLY A CA 1
ATOM 1498 C C . GLY A 1 199 ? -20.604 -3.458 44.076 1.00 91.00 199 GLY A C 1
ATOM 1499 O O . GLY A 1 199 ? -20.732 -2.241 43.999 1.00 91.00 199 GLY A O 1
ATOM 1500 N N . ALA A 1 200 ? -20.139 -4.067 45.169 1.00 91.50 200 AL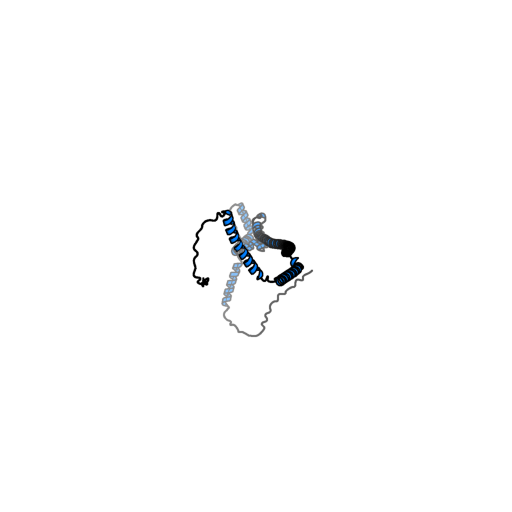A A N 1
ATOM 1501 C CA . ALA A 1 200 ? -19.736 -3.368 46.387 1.00 91.50 200 ALA A CA 1
ATOM 1502 C C . ALA A 1 200 ? -18.631 -2.340 46.118 1.00 91.50 200 ALA A C 1
ATOM 1504 O O . ALA A 1 200 ? -18.756 -1.186 46.515 1.00 91.50 200 ALA A O 1
ATOM 1505 N N . ARG A 1 201 ? -17.580 -2.724 45.383 1.00 90.06 201 ARG A N 1
ATOM 1506 C CA . ARG A 1 201 ? -16.480 -1.818 45.029 1.00 90.06 201 ARG A CA 1
ATOM 1507 C C . ARG A 1 201 ? -16.946 -0.679 44.118 1.00 90.06 201 ARG A C 1
ATOM 1509 O O . ARG A 1 201 ? -16.513 0.447 44.331 1.00 90.06 201 ARG A O 1
ATOM 1516 N N . MET A 1 202 ? -17.826 -0.948 43.149 1.00 90.56 202 MET A N 1
ATOM 1517 C CA . MET A 1 202 ? -18.392 0.090 42.275 1.00 90.56 202 MET A CA 1
ATOM 1518 C C . MET A 1 202 ? -19.265 1.078 43.060 1.00 90.56 202 MET A C 1
ATOM 1520 O O . MET A 1 202 ? -19.053 2.283 42.953 1.00 90.56 202 MET A O 1
ATOM 1524 N N . MET A 1 203 ? -20.177 0.585 43.906 1.00 93.06 203 MET A N 1
ATOM 1525 C CA . MET A 1 203 ? -21.013 1.430 44.771 1.00 93.06 203 MET A CA 1
ATOM 1526 C C . MET A 1 203 ? -20.167 2.260 45.743 1.00 93.06 203 MET A C 1
ATOM 1528 O O . MET A 1 203 ? -20.405 3.452 45.905 1.00 93.06 203 MET A O 1
ATOM 1532 N N . GLN A 1 204 ? -19.137 1.655 46.341 1.00 92.44 204 GLN A N 1
ATOM 1533 C CA . GLN A 1 204 ? -18.218 2.353 47.238 1.00 92.44 204 GLN A CA 1
ATOM 1534 C C . GLN A 1 204 ? -17.381 3.416 46.512 1.00 92.44 204 GLN A C 1
ATOM 1536 O O . GLN A 1 204 ? -17.067 4.443 47.109 1.00 92.44 204 GLN A O 1
ATOM 1541 N N . SER A 1 205 ? -17.005 3.182 45.249 1.00 92.50 205 SER A N 1
ATOM 1542 C CA . SER A 1 205 ? -16.250 4.158 44.452 1.00 92.50 205 SER A CA 1
ATOM 1543 C C . SER A 1 205 ? -17.094 5.323 43.938 1.00 92.50 205 SER A C 1
ATOM 1545 O O . SER A 1 205 ? -16.545 6.399 43.729 1.00 92.50 205 SER A O 1
ATOM 1547 N N . ASP A 1 206 ? -18.396 5.109 43.729 1.00 95.06 206 ASP A N 1
ATOM 1548 C CA . ASP A 1 206 ? -19.330 6.141 43.270 1.00 95.06 206 ASP A CA 1
ATOM 1549 C C . ASP A 1 206 ? -19.723 7.089 44.414 1.00 95.06 206 ASP A C 1
ATOM 1551 O O . ASP A 1 206 ? -19.594 8.304 44.289 1.00 95.06 206 ASP A O 1
ATOM 1555 N N . SER A 1 207 ? -20.131 6.537 45.565 1.00 94.00 207 SER A N 1
ATOM 1556 C CA . SER A 1 207 ? -20.458 7.325 46.760 1.00 94.00 207 SER A CA 1
ATOM 1557 C C . SER A 1 207 ? -20.170 6.562 48.067 1.00 94.00 207 SER A C 1
ATOM 1559 O O . SER A 1 207 ? -20.966 5.722 48.509 1.00 94.00 207 SER A O 1
ATOM 1561 N N . PRO A 1 208 ? -19.052 6.872 48.754 1.00 93.19 208 PRO A N 1
ATOM 1562 C CA . PRO A 1 208 ? -18.709 6.259 50.036 1.00 93.19 208 PRO A CA 1
ATOM 1563 C C . PRO A 1 208 ? -19.781 6.470 51.112 1.00 93.19 208 PRO A C 1
ATOM 1565 O O . PRO A 1 208 ? -20.036 5.575 51.917 1.00 93.19 208 PRO A O 1
ATOM 1568 N N . GLU A 1 209 ? -20.429 7.635 51.130 1.00 92.88 209 GLU A N 1
ATOM 1569 C CA . GLU A 1 209 ? -21.464 7.987 52.103 1.00 92.88 209 GLU A CA 1
ATOM 1570 C C . GLU A 1 209 ? -22.720 7.127 51.920 1.00 92.88 209 GLU A C 1
ATOM 1572 O O . GLU A 1 209 ? -23.239 6.576 52.893 1.00 92.88 209 GLU A O 1
ATOM 1577 N N . ALA A 1 210 ? -23.180 6.952 50.676 1.00 93.50 210 ALA A N 1
ATOM 1578 C CA . ALA A 1 210 ? -24.341 6.116 50.382 1.00 93.50 210 ALA A CA 1
ATOM 1579 C C . ALA A 1 210 ? -24.041 4.634 50.646 1.00 93.50 210 ALA A C 1
ATOM 1581 O O . ALA A 1 210 ? -24.874 3.924 51.214 1.00 93.50 210 ALA A O 1
ATOM 1582 N N . TRP A 1 211 ? -22.830 4.174 50.316 1.00 94.44 211 TRP A N 1
ATOM 1583 C CA . TRP A 1 211 ? -22.380 2.827 50.661 1.00 94.44 211 TRP A CA 1
ATOM 1584 C C . TRP A 1 211 ? -22.376 2.594 52.176 1.00 94.44 211 TRP A C 1
ATOM 1586 O O . TRP A 1 211 ? -22.909 1.591 52.647 1.00 94.44 211 TRP A O 1
ATOM 1596 N N . ASN A 1 212 ? -21.844 3.538 52.956 1.00 92.25 212 ASN A N 1
ATOM 1597 C CA . ASN A 1 212 ? -21.836 3.439 54.415 1.00 92.25 212 ASN A CA 1
ATOM 1598 C C . ASN A 1 212 ? -23.256 3.410 54.998 1.00 92.25 212 ASN A C 1
ATOM 1600 O O . ASN A 1 212 ? -23.514 2.631 55.914 1.00 92.25 212 ASN A O 1
ATOM 1604 N N . ALA A 1 213 ? -24.191 4.193 54.450 1.00 92.81 213 ALA A N 1
ATOM 1605 C CA . ALA A 1 213 ? -25.595 4.151 54.859 1.00 92.81 213 ALA A CA 1
ATOM 1606 C C . ALA A 1 213 ? -26.238 2.777 54.585 1.00 92.81 213 ALA A C 1
ATOM 1608 O O . ALA A 1 213 ? -26.948 2.241 55.439 1.00 92.81 213 ALA A O 1
ATOM 1609 N N . LEU A 1 214 ? -25.946 2.166 53.430 1.00 93.25 214 LEU A N 1
ATOM 1610 C CA . LEU A 1 214 ? -26.402 0.812 53.097 1.00 93.25 214 LEU A CA 1
ATOM 1611 C C . LEU A 1 214 ? -25.800 -0.247 54.029 1.00 93.25 214 LEU A C 1
ATOM 1613 O O . LEU A 1 214 ? -26.522 -1.130 54.495 1.00 93.25 214 LEU A O 1
ATOM 1617 N N . VAL A 1 215 ? -24.501 -0.155 54.332 1.00 92.62 215 VAL A N 1
ATOM 1618 C CA . VAL A 1 215 ? -23.824 -1.071 55.265 1.00 92.62 215 VAL A CA 1
ATOM 1619 C C . VAL A 1 215 ? -24.401 -0.935 56.674 1.00 92.62 215 VAL A C 1
ATOM 1621 O O . VAL A 1 215 ? -24.731 -1.950 57.280 1.00 92.62 215 VAL A O 1
ATOM 1624 N N . GLN A 1 216 ? -24.626 0.288 57.167 1.00 91.12 216 GLN A N 1
ATOM 1625 C CA . GLN A 1 216 ? -25.265 0.507 58.470 1.00 91.12 216 GLN A CA 1
ATOM 1626 C C . GLN A 1 216 ? -26.677 -0.086 58.525 1.00 91.12 216 GLN A C 1
ATOM 1628 O O . GLN A 1 216 ? -27.022 -0.770 59.490 1.00 91.12 216 GLN A O 1
ATOM 1633 N N . ALA A 1 217 ? -27.492 0.117 57.486 1.00 90.75 217 ALA A N 1
ATOM 1634 C CA . ALA A 1 217 ? -28.820 -0.487 57.413 1.00 90.75 217 ALA A CA 1
ATOM 1635 C C . ALA A 1 217 ? -28.750 -2.027 57.406 1.00 90.75 217 ALA A C 1
ATOM 1637 O O . ALA A 1 217 ? -29.536 -2.690 58.088 1.00 90.75 217 ALA A O 1
ATOM 1638 N N . ALA A 1 218 ? -27.788 -2.605 56.680 1.00 91.94 218 ALA A N 1
ATOM 1639 C CA . ALA A 1 218 ? -27.564 -4.047 56.645 1.00 91.94 218 ALA A CA 1
ATOM 1640 C C . ALA A 1 218 ? -27.095 -4.603 58.001 1.00 91.94 218 ALA A C 1
ATOM 1642 O O . ALA A 1 218 ? -27.526 -5.689 58.391 1.00 91.94 218 ALA A O 1
ATOM 1643 N N . ASP A 1 219 ? -26.261 -3.867 58.735 1.00 92.12 219 ASP A N 1
ATOM 1644 C CA . ASP A 1 219 ? -25.809 -4.247 60.073 1.00 92.12 219 ASP A CA 1
ATOM 1645 C C . ASP A 1 219 ? -26.958 -4.208 61.085 1.00 92.12 219 ASP A C 1
ATOM 1647 O O . ASP A 1 219 ? -27.163 -5.182 61.809 1.00 92.12 219 ASP A O 1
ATOM 1651 N N . ILE A 1 220 ? -27.794 -3.163 61.060 1.00 91.62 220 ILE A N 1
ATOM 1652 C CA . ILE A 1 220 ? -29.017 -3.102 61.878 1.00 91.62 220 ILE A CA 1
ATOM 1653 C C . ILE A 1 220 ? -29.938 -4.284 61.549 1.00 91.62 220 ILE A C 1
ATOM 1655 O O . ILE A 1 220 ? -30.452 -4.938 62.458 1.00 91.62 220 ILE A O 1
ATOM 1659 N N . GLN A 1 221 ? -30.136 -4.601 60.267 1.00 92.62 221 GLN A N 1
ATOM 1660 C CA . GLN A 1 221 ? -30.963 -5.739 59.861 1.00 92.62 221 GLN A CA 1
ATOM 1661 C C . GLN A 1 221 ? -30.374 -7.076 60.330 1.00 92.62 221 GLN A C 1
ATOM 1663 O O . GLN A 1 221 ? -31.122 -7.955 60.757 1.00 92.62 221 GLN A O 1
ATOM 1668 N N . ARG A 1 222 ? -29.048 -7.245 60.266 1.00 92.75 222 ARG A N 1
ATOM 1669 C CA . ARG A 1 222 ? -28.356 -8.458 60.723 1.00 92.75 222 ARG A CA 1
ATOM 1670 C C . ARG A 1 222 ? -28.497 -8.639 62.234 1.00 92.75 222 ARG A C 1
ATOM 1672 O O . ARG A 1 222 ? -28.795 -9.742 62.684 1.00 92.75 222 ARG A O 1
ATOM 1679 N N . ASP A 1 223 ? -28.356 -7.559 62.991 1.00 92.94 223 ASP A N 1
ATOM 1680 C CA . ASP A 1 223 ? -28.461 -7.551 64.454 1.00 92.94 223 ASP A CA 1
ATOM 1681 C C . ASP A 1 223 ? -29.871 -7.824 64.966 1.00 92.94 223 ASP A C 1
ATOM 1683 O O . ASP A 1 223 ? -30.058 -8.310 66.081 1.00 92.94 223 ASP A O 1
ATOM 1687 N N . ASN A 1 224 ? -30.866 -7.510 64.141 1.00 94.38 224 ASN A N 1
ATOM 1688 C CA . ASN A 1 224 ? -32.278 -7.641 64.471 1.00 94.38 224 ASN A CA 1
ATOM 1689 C C . ASN A 1 224 ? -32.985 -8.711 63.641 1.00 94.38 224 ASN A C 1
ATOM 1691 O O . ASN A 1 224 ? -34.214 -8.720 63.608 1.00 94.38 224 ASN A O 1
ATOM 1695 N N . ARG A 1 225 ? -32.238 -9.605 62.980 1.00 94.88 225 ARG A N 1
ATOM 1696 C CA . ARG A 1 225 ? -32.771 -10.538 61.979 1.00 94.88 225 ARG A CA 1
ATOM 1697 C C . ARG A 1 225 ? -34.021 -11.272 62.463 1.00 94.88 225 ARG A C 1
ATOM 1699 O O . ARG A 1 225 ? -35.055 -11.187 61.811 1.00 94.88 225 ARG A O 1
ATOM 1706 N N . ASP A 1 226 ? -33.948 -11.920 63.623 1.00 94.38 226 ASP A N 1
ATOM 1707 C CA . ASP A 1 226 ? -35.055 -12.734 64.140 1.00 94.38 226 ASP A CA 1
ATOM 1708 C C . ASP A 1 226 ? -36.281 -11.884 64.505 1.00 94.38 226 ASP A C 1
ATOM 1710 O O . ASP A 1 226 ? -37.417 -12.259 64.213 1.00 94.38 226 ASP A O 1
ATOM 1714 N N . ALA A 1 227 ? -36.056 -10.706 65.098 1.00 93.75 227 ALA A N 1
ATOM 1715 C CA . ALA A 1 227 ? -37.122 -9.775 65.461 1.00 93.75 227 ALA A CA 1
ATOM 1716 C C . ALA A 1 227 ? -37.819 -9.208 64.216 1.00 93.75 227 ALA A C 1
ATOM 1718 O O . ALA A 1 227 ? -39.048 -9.145 64.168 1.00 93.75 227 ALA A O 1
ATOM 1719 N N . VAL A 1 228 ? -37.049 -8.844 63.187 1.00 94.31 228 VAL A N 1
ATOM 1720 C CA . VAL A 1 228 ? -37.581 -8.337 61.917 1.00 94.31 228 VAL A CA 1
ATOM 1721 C C . VAL A 1 228 ? -38.295 -9.441 61.136 1.00 94.31 228 VAL A C 1
ATOM 1723 O O . VAL A 1 228 ? -39.364 -9.189 60.584 1.00 94.31 228 VAL A O 1
ATOM 1726 N N . ASP A 1 229 ? -37.769 -10.667 61.119 1.00 95.25 229 ASP A N 1
ATOM 1727 C CA . ASP A 1 229 ? -38.409 -11.800 60.443 1.00 95.25 229 ASP A CA 1
ATOM 1728 C C . ASP A 1 229 ? -39.737 -12.184 61.120 1.00 95.25 229 ASP A C 1
ATOM 1730 O O . ASP A 1 229 ? -40.735 -12.415 60.430 1.00 95.25 229 ASP A O 1
ATOM 1734 N N . ALA A 1 230 ? -39.799 -12.192 62.457 1.00 94.75 230 ALA A N 1
ATOM 1735 C CA . ALA A 1 230 ? -41.043 -12.406 63.203 1.00 94.75 230 ALA A CA 1
ATOM 1736 C C . ALA A 1 230 ? -42.070 -11.301 62.917 1.00 94.75 230 ALA A C 1
ATOM 1738 O O . ALA A 1 230 ? -43.229 -11.572 62.604 1.00 94.75 230 ALA A O 1
ATOM 1739 N N . CYS A 1 231 ? -41.621 -10.051 62.937 1.00 95.06 231 CYS A N 1
ATOM 1740 C CA . CYS A 1 231 ? -42.423 -8.907 62.540 1.00 95.06 231 CYS A CA 1
ATOM 1741 C C . CYS A 1 231 ? -42.979 -9.023 61.117 1.00 95.06 231 CYS A C 1
ATOM 1743 O O . CYS A 1 231 ? -44.163 -8.784 60.896 1.00 95.06 231 CYS A O 1
ATOM 1745 N N . ARG A 1 232 ? -42.149 -9.421 60.147 1.00 94.88 232 ARG A N 1
ATOM 1746 C CA . ARG A 1 232 ? -42.569 -9.593 58.753 1.00 94.88 232 ARG A CA 1
ATOM 1747 C C . ARG A 1 232 ? -43.629 -10.686 58.622 1.00 94.88 232 ARG A C 1
ATOM 1749 O O . ARG A 1 232 ? -44.590 -10.499 57.883 1.00 94.88 232 ARG A O 1
ATOM 1756 N N . LYS A 1 233 ? -43.498 -11.792 59.365 1.00 95.69 233 LYS A N 1
ATOM 1757 C CA . LYS A 1 233 ? -44.526 -12.848 59.425 1.00 95.69 233 LYS A CA 1
ATOM 1758 C C . LYS A 1 233 ? -45.838 -12.329 60.006 1.00 95.69 233 LYS A C 1
ATOM 1760 O O . LYS A 1 233 ? -46.897 -12.612 59.450 1.00 95.69 233 LYS A O 1
ATOM 1765 N N . ASN A 1 234 ? -45.773 -11.534 61.072 1.00 93.56 234 ASN A N 1
ATOM 1766 C CA . ASN A 1 234 ? -46.959 -10.935 61.678 1.00 93.56 234 ASN A CA 1
ATOM 1767 C C . ASN A 1 234 ? -47.641 -9.955 60.718 1.00 93.56 234 ASN A C 1
ATOM 1769 O O . ASN A 1 234 ? -48.847 -10.053 60.538 1.00 93.56 234 ASN A O 1
ATOM 1773 N N . ALA A 1 235 ? -46.875 -9.095 60.039 1.00 94.81 235 ALA A N 1
ATOM 1774 C CA . ALA A 1 235 ? -47.389 -8.188 59.012 1.00 94.81 235 ALA A CA 1
ATOM 1775 C C . ALA A 1 235 ? -48.030 -8.933 57.833 1.00 94.81 235 ALA A C 1
ATOM 1777 O O . ALA A 1 235 ? -49.074 -8.527 57.334 1.00 94.81 235 ALA A O 1
ATOM 1778 N N . ALA A 1 236 ? -47.422 -10.040 57.394 1.00 94.62 236 ALA A N 1
ATOM 1779 C CA . ALA A 1 236 ? -47.971 -10.874 56.329 1.00 94.62 236 ALA A CA 1
ATOM 1780 C C . ALA A 1 236 ? -49.269 -11.577 56.757 1.00 94.62 236 ALA A C 1
ATOM 1782 O O . ALA A 1 236 ? -50.184 -11.712 55.952 1.00 94.62 236 ALA A O 1
ATOM 1783 N N . THR A 1 237 ? -49.359 -11.986 58.026 1.00 94.69 237 THR A N 1
ATOM 1784 C CA . THR A 1 237 ? -50.539 -12.660 58.589 1.00 94.69 237 THR A CA 1
ATOM 1785 C C . THR A 1 237 ? -51.692 -11.685 58.818 1.00 94.69 237 THR A C 1
ATOM 1787 O O . THR A 1 237 ? -52.838 -12.014 58.533 1.00 94.69 237 THR A O 1
ATOM 1790 N N . SER A 1 238 ? -51.405 -10.479 59.313 1.00 91.25 238 SER A N 1
ATOM 1791 C CA . SER A 1 238 ? -52.418 -9.447 59.558 1.00 91.25 238 SER A CA 1
ATOM 1792 C C . SER A 1 238 ? -52.768 -8.628 58.315 1.00 91.25 238 SER A C 1
ATOM 1794 O O . SER A 1 238 ? -53.740 -7.879 58.351 1.00 91.25 238 SER A O 1
ATOM 1796 N N . GLN A 1 239 ? -51.965 -8.727 57.245 1.00 92.56 239 GLN A N 1
ATOM 1797 C CA . GLN A 1 239 ? -52.008 -7.854 56.063 1.00 92.56 239 GLN A CA 1
ATOM 1798 C C . GLN A 1 239 ? -52.011 -6.354 56.411 1.00 92.56 239 GLN A C 1
ATOM 1800 O O . GLN A 1 239 ? -52.524 -5.524 55.662 1.00 92.56 239 GLN A O 1
ATOM 1805 N N . GLN A 1 240 ? -51.432 -5.994 57.559 1.00 91.62 240 GLN A N 1
ATOM 1806 C CA . GLN A 1 240 ? -51.404 -4.633 58.086 1.00 91.62 240 GLN A CA 1
ATOM 1807 C C . GLN A 1 240 ? -49.982 -4.253 58.514 1.00 91.62 240 GLN A C 1
ATOM 1809 O O . GLN A 1 240 ? -49.195 -5.122 58.905 1.00 91.62 240 GLN A O 1
ATOM 1814 N N . PRO A 1 241 ? -49.624 -2.957 58.466 1.00 91.00 241 PRO A N 1
ATOM 1815 C CA . PRO A 1 241 ? -48.333 -2.497 58.959 1.00 91.00 241 PRO A CA 1
ATOM 1816 C C . PRO A 1 241 ? -48.222 -2.749 60.468 1.00 91.00 241 PRO A C 1
ATOM 1818 O O . PRO A 1 241 ? -49.083 -2.341 61.245 1.00 91.00 241 PRO A O 1
ATOM 1821 N N . VAL A 1 242 ? -47.140 -3.406 60.890 1.00 94.06 242 VAL A N 1
ATOM 1822 C CA . VAL A 1 242 ? -46.858 -3.699 62.304 1.00 94.06 242 VAL A CA 1
ATOM 1823 C C . VAL A 1 242 ? -45.668 -2.883 62.796 1.00 94.06 242 VAL A C 1
ATOM 1825 O O . VAL A 1 242 ? -44.716 -2.631 62.056 1.00 94.06 242 VAL A O 1
ATOM 1828 N N . ARG A 1 243 ? -45.708 -2.469 64.065 1.00 92.38 243 ARG A N 1
ATOM 1829 C CA . ARG A 1 243 ? -44.596 -1.761 64.706 1.00 92.38 243 ARG A CA 1
ATOM 1830 C C . ARG A 1 243 ? -43.562 -2.765 65.210 1.00 92.38 243 ARG A C 1
ATOM 1832 O O . ARG A 1 243 ? -43.911 -3.700 65.924 1.00 92.38 243 ARG A O 1
ATOM 1839 N N . CYS A 1 244 ? -42.296 -2.528 64.881 1.00 92.75 244 CYS A N 1
ATOM 1840 C CA . CYS A 1 244 ? -41.179 -3.390 65.264 1.00 92.75 244 CYS A CA 1
ATOM 1841 C C . CYS A 1 244 ? -40.150 -2.616 66.066 1.00 92.75 244 CYS A C 1
ATOM 1843 O O . CYS A 1 244 ? -39.730 -1.530 65.670 1.00 92.75 244 CYS A O 1
ATOM 1845 N N . THR A 1 245 ? -39.730 -3.194 67.184 1.00 91.62 245 THR A N 1
ATOM 1846 C CA . THR A 1 245 ? -38.660 -2.636 68.005 1.00 91.62 245 THR A CA 1
ATOM 1847 C C . THR A 1 245 ? -37.336 -3.215 67.532 1.00 91.62 245 THR A C 1
ATOM 1849 O O . THR A 1 245 ? -37.126 -4.424 67.608 1.00 91.62 245 THR A O 1
ATOM 1852 N N . VAL A 1 246 ? -36.448 -2.349 67.048 1.00 92.50 246 VAL A N 1
ATOM 1853 C CA . VAL A 1 246 ? -35.093 -2.718 66.627 1.00 92.50 246 VAL A CA 1
ATOM 1854 C C . VAL A 1 246 ? -34.069 -2.222 67.643 1.00 92.50 246 VAL A C 1
ATOM 1856 O O . VAL A 1 246 ? -34.220 -1.157 68.241 1.00 92.50 246 VAL A O 1
ATOM 1859 N N . LYS A 1 247 ? -33.018 -3.008 67.847 1.00 88.44 247 LYS A N 1
ATOM 1860 C CA . LYS A 1 247 ? -31.841 -2.667 68.640 1.00 88.44 247 LYS A CA 1
ATOM 1861 C C . LYS A 1 247 ? -30.837 -1.956 67.740 1.00 88.44 247 LYS A C 1
ATOM 1863 O O . LYS A 1 247 ? -30.430 -2.507 66.721 1.00 88.44 247 LYS A O 1
ATOM 1868 N N . ILE A 1 248 ? -30.421 -0.756 68.128 1.00 90.38 248 ILE A N 1
ATOM 1869 C CA . ILE A 1 248 ? -29.397 0.019 67.420 1.00 90.38 248 ILE A CA 1
ATOM 1870 C C . ILE A 1 248 ? -28.156 0.057 68.310 1.00 90.38 248 ILE A C 1
ATOM 1872 O O . ILE A 1 248 ? -28.245 0.433 69.480 1.00 90.38 248 ILE A O 1
ATOM 1876 N N . ARG A 1 249 ? -27.003 -0.369 67.782 1.00 84.12 249 ARG A N 1
ATOM 1877 C CA . ARG A 1 249 ? -25.729 -0.242 68.501 1.00 84.12 249 ARG A CA 1
ATOM 1878 C C . ARG A 1 249 ? -25.202 1.190 68.366 1.00 84.12 249 ARG A C 1
ATOM 1880 O O . ARG A 1 249 ? -25.346 1.775 67.296 1.00 84.12 249 ARG A O 1
ATOM 1887 N N . PRO A 1 250 ? -24.564 1.748 69.406 1.00 78.00 250 PRO A N 1
ATOM 1888 C CA . PRO A 1 250 ? -23.910 3.047 69.296 1.00 78.00 250 PRO A CA 1
ATOM 1889 C C . PRO A 1 250 ? -22.718 2.965 68.333 1.00 78.00 250 PRO A C 1
ATOM 1891 O O . PRO A 1 250 ? -21.912 2.034 68.438 1.00 78.00 250 PRO A O 1
ATOM 1894 N N . ASP A 1 251 ? -22.582 3.945 67.435 1.00 68.19 251 ASP A N 1
ATOM 1895 C CA . ASP A 1 251 ? -21.418 4.043 66.554 1.00 68.19 251 ASP A CA 1
ATOM 1896 C C . ASP A 1 251 ? -20.152 4.306 67.394 1.00 68.19 251 ASP A C 1
ATOM 1898 O O . ASP A 1 251 ? -20.095 5.173 68.268 1.00 68.19 251 ASP A O 1
ATOM 1902 N N . SER A 1 252 ? -19.118 3.502 67.168 1.00 58.62 252 SER A N 1
ATOM 1903 C CA . SER A 1 252 ? -17.824 3.647 67.842 1.00 58.62 252 SER A CA 1
ATOM 1904 C C . SER A 1 252 ? -16.973 4.789 67.266 1.00 58.62 252 SER A C 1
ATOM 1906 O O . SER A 1 252 ? -15.970 5.162 67.880 1.00 58.62 252 SER A O 1
ATOM 1908 N N . SER A 1 253 ? -17.367 5.357 66.118 1.00 54.19 253 SER A N 1
ATOM 1909 C CA . SER A 1 253 ? -16.659 6.447 65.439 1.00 54.19 253 SER A CA 1
ATOM 1910 C C . SER A 1 253 ? -16.747 7.780 66.203 1.00 54.19 253 SER A C 1
ATOM 1912 O O . SER A 1 253 ? -15.725 8.444 66.388 1.00 54.19 253 SER A O 1
ATOM 1914 N N . GLU A 1 254 ? -17.911 8.107 66.775 1.00 50.84 254 GLU A N 1
ATOM 1915 C CA . GLU A 1 254 ? -18.137 9.323 67.577 1.00 50.84 254 GLU A CA 1
ATOM 1916 C C . GLU A 1 254 ? -17.374 9.309 68.909 1.00 50.84 254 GLU A C 1
ATOM 1918 O O . GLU A 1 254 ? -16.997 10.348 69.456 1.00 50.84 254 GLU A O 1
ATOM 1923 N N . ARG A 1 255 ? -17.072 8.115 69.430 1.00 47.38 255 ARG A N 1
ATOM 1924 C CA . ARG A 1 255 ? -16.316 7.979 70.679 1.00 47.38 255 ARG A CA 1
ATOM 1925 C C . ARG A 1 255 ? -14.850 8.394 70.515 1.00 47.38 255 ARG A C 1
ATOM 1927 O O . ARG A 1 255 ? -14.262 8.910 71.458 1.00 47.38 255 ARG A O 1
ATOM 1934 N N . LYS A 1 256 ? -14.261 8.229 69.322 1.00 47.97 256 LYS A N 1
ATOM 1935 C CA . LYS A 1 256 ? -12.865 8.624 69.045 1.00 47.97 256 LYS A CA 1
ATOM 1936 C C . LYS A 1 256 ? -12.688 10.139 68.896 1.00 47.97 256 LYS A C 1
ATOM 1938 O O . LYS A 1 256 ? -11.649 10.670 69.295 1.00 47.97 256 LYS A O 1
ATOM 1943 N N . THR A 1 257 ? -13.678 10.847 68.356 1.00 53.81 257 THR A N 1
ATOM 1944 C CA . THR A 1 257 ? -13.644 12.314 68.220 1.00 53.81 257 THR A CA 1
ATOM 1945 C C . THR A 1 257 ? -13.811 13.031 69.560 1.00 53.81 257 THR A C 1
ATOM 1947 O O . THR A 1 257 ? -13.145 14.044 69.776 1.00 53.81 257 THR A O 1
ATOM 1950 N N . ALA A 1 258 ? -14.592 12.478 70.496 1.00 53.06 258 ALA A N 1
ATOM 1951 C CA . ALA A 1 258 ? -14.704 13.008 71.859 1.00 53.06 258 ALA A CA 1
ATOM 1952 C C . ALA A 1 258 ? -13.375 12.906 72.638 1.00 53.06 258 ALA A C 1
ATOM 1954 O O . ALA A 1 258 ? -12.890 13.908 73.163 1.00 53.06 258 ALA A O 1
ATOM 1955 N N . THR A 1 259 ? -12.712 11.742 72.616 1.00 54.47 259 THR A N 1
ATOM 1956 C CA . THR A 1 259 ? -11.433 11.543 73.328 1.00 54.47 259 THR A CA 1
ATOM 1957 C C . THR A 1 259 ? -10.279 12.358 72.722 1.00 54.47 259 THR A C 1
ATOM 1959 O O . THR A 1 259 ? -9.363 12.772 73.431 1.00 54.47 259 THR A O 1
ATOM 1962 N N . THR A 1 260 ? -10.322 12.644 71.414 1.00 54.50 260 THR A N 1
ATOM 1963 C CA . THR A 1 260 ? -9.305 13.479 70.744 1.00 54.50 260 THR A CA 1
ATOM 1964 C C . THR A 1 260 ? -9.448 14.964 71.101 1.00 54.50 260 THR A C 1
ATOM 1966 O O . THR A 1 260 ? -8.438 15.658 71.219 1.00 54.50 260 THR A O 1
ATOM 1969 N N . ARG A 1 261 ? -10.676 15.458 71.330 1.00 54.59 261 ARG A N 1
ATOM 1970 C CA . ARG A 1 261 ? -10.911 16.841 71.782 1.00 54.59 261 ARG A CA 1
ATOM 1971 C C . ARG A 1 261 ? -10.436 17.066 73.221 1.00 54.59 261 ARG A C 1
ATOM 1973 O O . ARG A 1 261 ? -9.712 18.029 73.452 1.00 54.59 261 ARG A O 1
ATOM 1980 N N . GLU A 1 262 ? -10.727 16.145 74.143 1.00 54.56 262 GLU A N 1
ATOM 1981 C CA . GLU A 1 262 ? -10.228 16.226 75.530 1.00 54.56 262 GLU A CA 1
ATOM 1982 C C . GLU A 1 262 ? -8.691 16.176 75.615 1.00 54.56 262 GLU A C 1
ATOM 1984 O O . GLU A 1 262 ? -8.079 16.917 76.387 1.00 54.56 262 GLU A O 1
ATOM 1989 N N . GLY A 1 263 ? -8.039 15.355 74.782 1.00 54.09 263 GLY A N 1
ATOM 1990 C CA . GLY A 1 263 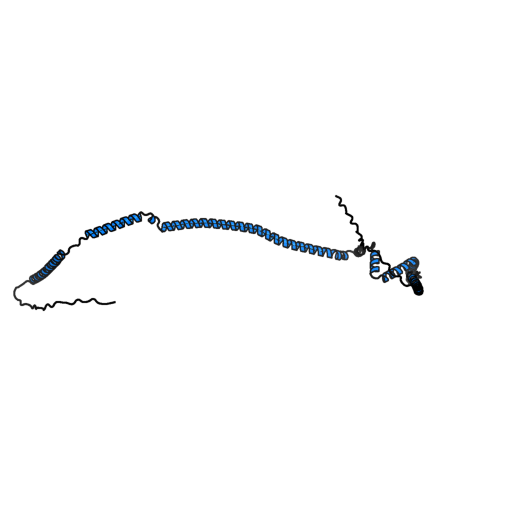? -6.574 15.278 74.739 1.00 54.09 263 GLY A CA 1
ATOM 1991 C C . GLY A 1 263 ? -5.894 16.514 74.129 1.00 54.09 263 GLY A C 1
ATOM 1992 O O . GLY A 1 263 ? -4.776 16.862 74.518 1.00 54.09 263 GLY A O 1
ATOM 1993 N N . ALA A 1 264 ? -6.553 17.198 73.187 1.00 53.16 264 ALA A N 1
ATOM 1994 C CA . ALA A 1 264 ? -6.024 18.406 72.551 1.00 53.16 264 ALA A CA 1
ATOM 1995 C C . ALA A 1 264 ? -6.080 19.632 73.481 1.00 53.16 264 ALA A C 1
ATOM 1997 O O . ALA A 1 264 ? -5.150 20.441 73.486 1.00 53.16 264 ALA A O 1
ATOM 1998 N N . GLU A 1 265 ? -7.113 19.737 74.319 1.00 48.38 265 GLU A N 1
ATOM 1999 C CA . GLU A 1 265 ? -7.293 20.864 75.243 1.00 48.38 265 GLU A CA 1
ATOM 2000 C C . GLU A 1 265 ? -6.302 20.811 76.422 1.00 48.38 265 GLU A C 1
ATOM 2002 O O . GLU A 1 265 ? -5.710 21.827 76.791 1.00 48.38 265 GLU A O 1
ATOM 2007 N N . GLN A 1 266 ? -5.974 19.612 76.922 1.00 53.78 266 GLN A N 1
ATOM 2008 C CA . GLN A 1 266 ? -4.941 19.440 77.957 1.00 53.78 266 GLN A CA 1
ATOM 2009 C C . GLN A 1 266 ? -3.512 19.699 77.454 1.00 53.78 266 GLN A C 1
ATOM 2011 O O . GLN A 1 266 ? -2.648 20.126 78.227 1.00 53.78 266 GLN A O 1
ATOM 2016 N N . ARG A 1 267 ? -3.231 19.475 76.162 1.00 50.31 267 ARG A N 1
ATOM 2017 C CA . ARG A 1 267 ? -1.897 19.720 75.587 1.00 50.31 267 ARG A CA 1
ATOM 2018 C C . ARG A 1 267 ? -1.606 21.210 75.383 1.00 50.31 267 ARG A C 1
ATOM 2020 O O . ARG A 1 267 ? -0.442 21.600 75.428 1.00 50.31 267 ARG A O 1
ATOM 2027 N N . SER A 1 268 ? -2.637 22.043 75.225 1.00 49.62 268 SER A N 1
ATOM 2028 C CA . SER A 1 268 ? -2.482 23.488 75.014 1.00 49.62 268 SER A CA 1
ATOM 2029 C C . SER A 1 268 ? -2.062 24.264 76.273 1.00 49.62 268 SER A C 1
ATOM 2031 O O . SER A 1 268 ? -1.531 25.362 76.143 1.00 49.62 268 SER A O 1
ATOM 2033 N N . GLN A 1 269 ? -2.247 23.721 77.485 1.00 55.22 269 GLN A N 1
ATOM 2034 C CA . GLN A 1 269 ? -1.894 24.417 78.737 1.00 55.22 269 GLN A CA 1
ATOM 2035 C C . GLN A 1 269 ? -0.469 24.143 79.254 1.00 55.22 269 GLN A C 1
ATOM 2037 O O . GLN A 1 269 ? 0.019 24.888 80.097 1.00 55.22 269 GLN A O 1
ATOM 2042 N N . LYS A 1 270 ? 0.231 23.108 78.765 1.00 56.72 270 LYS A N 1
ATOM 2043 C CA . LYS A 1 270 ? 1.555 22.700 79.294 1.00 56.72 270 LYS A CA 1
ATOM 2044 C C . LYS A 1 270 ? 2.768 23.142 78.459 1.00 56.72 270 LYS A C 1
ATOM 2046 O O . LYS A 1 270 ? 3.886 22.747 78.768 1.00 56.72 270 LYS A O 1
ATOM 2051 N N . GLY A 1 271 ? 2.580 23.944 77.411 1.00 47.06 271 GLY A N 1
ATOM 2052 C CA . GLY A 1 271 ? 3.624 24.267 76.430 1.00 47.06 271 GLY A CA 1
ATOM 2053 C C . GLY A 1 271 ? 4.135 25.709 76.458 1.00 47.06 271 GLY A C 1
ATOM 2054 O O . GLY A 1 271 ? 4.215 26.320 75.398 1.00 47.06 271 GLY A O 1
ATOM 2055 N N . ALA A 1 272 ? 4.469 26.268 77.623 1.00 48.75 272 ALA A N 1
ATOM 2056 C CA . ALA A 1 272 ? 5.241 27.508 77.704 1.00 48.75 272 ALA A CA 1
ATOM 2057 C C . ALA A 1 272 ? 6.675 27.195 78.163 1.00 48.75 272 ALA A C 1
ATOM 2059 O O . ALA A 1 272 ? 6.871 26.592 79.213 1.00 48.75 272 ALA A O 1
ATOM 2060 N N . TYR A 1 273 ? 7.648 27.675 77.381 1.00 40.03 273 TYR A N 1
ATOM 2061 C CA . TYR A 1 273 ? 9.090 27.735 77.660 1.00 40.03 273 TYR A CA 1
ATOM 2062 C C . TYR A 1 273 ? 9.935 26.456 77.467 1.00 40.03 273 TYR A C 1
ATOM 2064 O O . TYR A 1 273 ? 10.107 25.661 78.384 1.00 40.03 273 TYR A O 1
ATOM 2072 N N . GLN A 1 274 ? 10.618 26.357 76.315 1.00 45.47 274 GLN A N 1
ATOM 2073 C CA . GLN A 1 274 ? 12.067 26.086 76.306 1.00 45.47 274 GLN A CA 1
ATOM 2074 C C . GLN A 1 274 ? 12.729 26.441 74.955 1.00 45.47 274 GLN A C 1
ATOM 2076 O O . GLN A 1 274 ? 12.248 26.004 73.908 1.00 45.47 274 GLN A O 1
ATOM 2081 N N . PRO A 1 275 ? 13.820 27.236 74.951 1.00 42.62 275 PRO A N 1
ATOM 2082 C CA . PRO A 1 275 ? 14.553 27.602 73.743 1.00 42.62 275 PRO A CA 1
ATOM 2083 C C . PRO A 1 275 ? 15.561 26.531 73.290 1.00 42.62 275 PRO A C 1
ATOM 2085 O O . PRO A 1 275 ? 16.098 25.749 74.072 1.00 42.62 275 PRO A O 1
ATOM 2088 N N . ILE A 1 276 ? 15.813 26.559 71.983 1.00 43.25 276 ILE A N 1
ATOM 2089 C CA . ILE A 1 276 ? 16.720 25.730 71.180 1.00 43.25 276 ILE A CA 1
ATOM 2090 C C . ILE A 1 276 ? 18.192 25.943 71.592 1.00 43.25 276 ILE A C 1
ATOM 2092 O O . ILE A 1 276 ? 18.623 27.097 71.624 1.00 43.25 276 ILE A O 1
ATOM 2096 N N . PRO A 1 277 ? 19.021 24.892 71.768 1.00 43.66 277 PRO A N 1
ATOM 2097 C CA . PRO A 1 277 ? 20.470 25.030 71.677 1.00 43.66 277 PRO A CA 1
ATOM 2098 C C . PRO A 1 277 ? 20.994 24.711 70.267 1.00 43.66 277 PRO A C 1
ATOM 2100 O O . PRO A 1 277 ? 20.532 23.812 69.564 1.00 43.66 277 PRO A O 1
ATOM 2103 N N . ALA A 1 278 ? 21.972 25.517 69.865 1.00 36.59 278 ALA A N 1
ATOM 2104 C CA . ALA A 1 278 ? 22.565 25.587 68.543 1.00 36.59 278 ALA A CA 1
ATOM 2105 C C . ALA A 1 278 ? 23.535 24.436 68.205 1.00 36.59 278 ALA A C 1
ATOM 2107 O O . ALA A 1 278 ? 24.165 23.829 69.064 1.00 36.59 278 ALA A O 1
ATOM 2108 N N . ARG A 1 279 ? 23.656 24.233 66.887 1.00 47.00 279 ARG A N 1
ATOM 2109 C CA . ARG A 1 279 ? 24.673 23.524 66.089 1.00 47.00 279 ARG A CA 1
ATOM 2110 C C . ARG A 1 279 ? 25.979 23.100 66.782 1.00 47.00 279 ARG A C 1
ATOM 2112 O O . ARG A 1 279 ? 26.741 23.940 67.249 1.00 47.00 279 ARG A O 1
ATOM 2119 N N . THR A 1 280 ? 26.385 21.868 66.481 1.00 41.50 280 THR A N 1
ATOM 2120 C CA . THR A 1 280 ? 27.794 21.490 66.280 1.00 41.50 280 THR A CA 1
ATOM 2121 C C . THR A 1 280 ? 27.984 20.877 64.890 1.00 41.50 280 THR A C 1
ATOM 2123 O O . THR A 1 280 ? 27.289 19.950 64.482 1.00 41.50 280 THR A O 1
ATOM 2126 N N . LYS A 1 281 ? 28.915 21.465 64.127 1.00 48.25 281 LYS A N 1
ATOM 2127 C CA . LYS A 1 281 ? 29.456 20.948 62.861 1.00 48.25 281 LYS A CA 1
ATOM 2128 C C . LYS A 1 281 ? 30.279 19.684 63.130 1.00 48.25 281 LYS A C 1
ATOM 2130 O O . LYS A 1 281 ? 31.036 19.680 64.093 1.00 48.25 281 LYS A O 1
ATOM 2135 N N . CYS A 1 282 ? 30.238 18.713 62.216 1.00 34.22 282 CYS A N 1
ATOM 2136 C CA . CYS A 1 282 ? 31.404 18.219 61.461 1.00 34.22 282 CYS A CA 1
ATOM 2137 C C . CYS A 1 282 ? 31.067 16.933 60.698 1.00 34.22 282 CYS A C 1
ATOM 2139 O O . CYS A 1 282 ? 30.345 16.081 61.202 1.00 34.22 282 CYS A O 1
ATOM 2141 N N . GLY A 1 283 ? 31.680 16.769 59.522 1.00 38.94 283 GLY A N 1
ATOM 2142 C CA . GLY A 1 283 ? 31.877 15.453 58.915 1.00 38.94 283 GLY A CA 1
ATOM 2143 C C . GLY A 1 283 ? 31.520 15.372 57.438 1.00 38.94 283 GLY A C 1
ATOM 2144 O O . GLY A 1 283 ? 30.460 14.874 57.083 1.00 38.94 283 GLY A O 1
ATOM 2145 N N . ASN A 1 284 ? 32.440 15.817 56.579 1.00 50.50 284 ASN A N 1
ATOM 2146 C CA . ASN A 1 284 ? 32.489 15.448 55.164 1.00 50.50 284 ASN A CA 1
ATOM 2147 C C . ASN A 1 284 ? 32.298 13.934 54.995 1.00 50.50 284 ASN A C 1
ATOM 2149 O O . ASN A 1 284 ? 33.159 13.174 55.431 1.00 50.50 284 ASN A O 1
ATOM 2153 N N . LYS A 1 285 ? 31.212 13.526 54.331 1.00 45.94 285 LYS A N 1
ATOM 2154 C CA . LYS A 1 285 ? 31.083 12.313 53.504 1.00 45.94 285 LYS A CA 1
ATOM 2155 C C . LYS A 1 285 ? 29.713 12.355 52.823 1.00 45.94 285 LYS A C 1
ATOM 2157 O O . LYS A 1 285 ? 28.743 11.768 53.289 1.00 45.94 285 LYS A O 1
ATOM 2162 N N . CYS A 1 286 ? 29.632 13.067 51.701 1.00 40.91 286 CYS A N 1
ATOM 2163 C CA . CYS A 1 286 ? 28.559 12.854 50.734 1.00 40.91 286 CYS A CA 1
ATOM 2164 C C . CYS A 1 286 ? 28.807 11.500 50.052 1.00 40.91 286 CYS A C 1
ATOM 2166 O O . CYS A 1 286 ? 29.459 11.432 49.015 1.00 40.91 286 CYS A O 1
ATOM 2168 N N . GLY A 1 287 ? 28.349 10.419 50.683 1.00 39.44 287 GLY A N 1
ATOM 2169 C CA . GLY A 1 287 ? 28.205 9.105 50.067 1.00 39.44 287 GLY A CA 1
ATOM 2170 C C . GLY A 1 287 ? 26.749 8.918 49.667 1.00 39.44 287 GLY A C 1
ATOM 2171 O O . GLY A 1 287 ? 25.921 8.569 50.502 1.00 39.44 287 GLY A O 1
ATOM 2172 N N . PHE A 1 288 ? 26.430 9.204 48.406 1.00 37.91 288 PHE A N 1
AT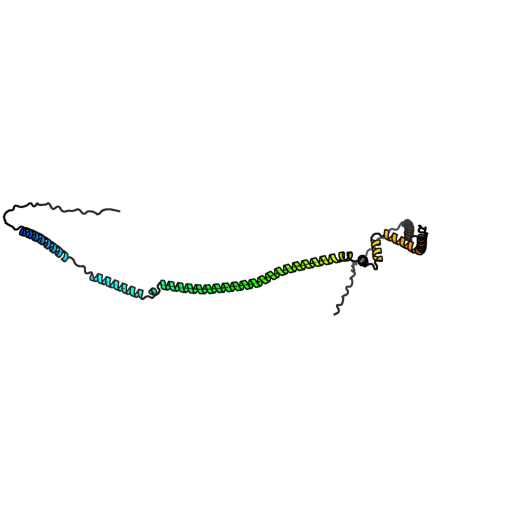OM 2173 C CA . PHE A 1 288 ? 25.160 8.820 47.796 1.00 37.91 288 PHE A CA 1
ATOM 2174 C C . PHE A 1 288 ? 25.207 7.307 47.541 1.00 37.91 288 PHE A C 1
ATOM 2176 O O . PHE A 1 288 ? 25.763 6.860 46.539 1.00 37.91 288 PHE A O 1
ATOM 2183 N N . ASP A 1 289 ? 24.673 6.519 48.472 1.00 37.62 289 ASP A N 1
ATOM 2184 C CA . ASP A 1 289 ? 24.491 5.080 48.291 1.00 37.62 289 ASP A CA 1
ATOM 2185 C C . ASP A 1 289 ? 23.159 4.849 47.558 1.00 37.62 289 ASP A C 1
ATOM 2187 O O . ASP A 1 289 ? 22.067 4.951 48.121 1.00 37.62 289 ASP A O 1
ATOM 2191 N N . PHE A 1 290 ? 23.251 4.644 46.244 1.00 38.50 290 PHE A N 1
ATOM 2192 C CA . PHE A 1 290 ? 22.135 4.218 45.405 1.00 38.50 290 PHE A CA 1
ATOM 2193 C C . PHE A 1 290 ? 21.844 2.735 45.679 1.00 38.50 290 PHE A C 1
ATOM 2195 O O . PHE A 1 290 ? 22.741 1.908 45.488 1.00 38.50 290 PHE A O 1
ATOM 2202 N N . PRO A 1 291 ? 20.603 2.330 46.009 1.00 44.00 291 PRO A N 1
ATOM 2203 C CA . PRO A 1 291 ? 20.272 0.915 46.086 1.00 44.00 291 PRO A CA 1
ATOM 2204 C C . PRO A 1 291 ? 20.301 0.301 44.678 1.00 44.00 291 PRO A C 1
ATOM 2206 O O . PRO A 1 291 ? 19.353 0.426 43.898 1.00 44.00 291 PRO A O 1
ATOM 2209 N N . LYS A 1 292 ? 21.397 -0.394 44.346 1.00 43.94 292 LYS A N 1
ATOM 2210 C CA . LYS A 1 292 ? 21.479 -1.294 43.190 1.00 43.94 292 LYS A CA 1
ATOM 2211 C C . LYS A 1 292 ? 20.471 -2.428 43.386 1.00 43.94 292 LYS A C 1
ATOM 2213 O O . LYS A 1 292 ? 20.720 -3.374 44.130 1.00 43.94 292 LYS A O 1
ATOM 2218 N N . LYS A 1 293 ? 19.323 -2.346 42.708 1.00 43.44 293 LYS A N 1
ATOM 2219 C CA . LYS A 1 293 ? 18.424 -3.493 42.544 1.00 43.44 293 LYS A CA 1
ATOM 2220 C C . LYS A 1 293 ? 19.146 -4.572 41.736 1.00 43.44 293 LYS A C 1
ATOM 2222 O O . LYS A 1 293 ? 19.569 -4.348 40.606 1.00 43.44 293 LYS A O 1
ATOM 2227 N N . SER A 1 294 ? 19.283 -5.724 42.378 1.00 40.38 294 SER A N 1
ATOM 2228 C CA . SER A 1 294 ? 19.838 -6.966 41.856 1.00 40.38 294 SER A CA 1
ATOM 2229 C C . SER A 1 294 ? 19.117 -7.403 40.575 1.00 40.38 294 SER A C 1
ATOM 2231 O O . SER A 1 294 ? 17.911 -7.652 40.586 1.00 40.38 294 SER A O 1
ATOM 2233 N N . PHE A 1 295 ? 19.861 -7.482 39.473 1.00 40.97 295 PHE A N 1
ATOM 2234 C CA . PHE A 1 295 ? 19.454 -8.155 38.243 1.00 40.97 295 PHE A CA 1
ATOM 2235 C C . PHE A 1 295 ? 19.732 -9.655 38.416 1.00 40.97 295 PHE A C 1
ATOM 2237 O O . PHE A 1 295 ? 20.886 -10.070 38.510 1.00 40.97 295 PHE A O 1
ATOM 2244 N N . TYR A 1 296 ? 18.683 -10.475 38.457 1.00 50.56 296 TYR A N 1
ATOM 2245 C CA . TYR A 1 296 ? 18.804 -11.926 38.308 1.00 50.56 296 TYR A CA 1
ATOM 2246 C C . TYR A 1 296 ? 18.953 -12.275 36.817 1.00 50.56 296 TYR A C 1
ATOM 2248 O O . TYR A 1 296 ? 18.115 -11.842 36.025 1.00 50.56 296 TYR A O 1
ATOM 2256 N N . PRO A 1 297 ? 19.940 -13.091 36.402 1.00 50.62 297 PRO A N 1
ATOM 2257 C CA . PRO A 1 297 ? 19.943 -13.666 35.065 1.00 50.62 297 PRO A CA 1
ATOM 2258 C C . PRO A 1 297 ? 19.043 -14.910 35.025 1.00 50.62 297 PRO A C 1
ATOM 2260 O O . PRO A 1 297 ? 19.291 -15.912 35.700 1.00 50.62 297 PRO A O 1
ATOM 2263 N N . LEU A 1 298 ? 17.996 -14.854 34.199 1.00 43.00 298 LEU A N 1
ATOM 2264 C CA . LEU A 1 298 ? 17.240 -16.029 33.773 1.00 43.00 298 LEU A CA 1
ATOM 2265 C C . LEU A 1 298 ? 18.143 -16.902 32.891 1.00 43.00 298 LEU A C 1
ATOM 2267 O O . LEU A 1 298 ? 18.485 -16.540 31.768 1.00 43.00 298 LEU A O 1
ATOM 2271 N N . LYS A 1 299 ? 18.523 -18.064 33.429 1.00 43.62 299 LYS A N 1
ATOM 2272 C CA . LYS A 1 299 ? 19.107 -19.182 32.683 1.00 43.62 299 LYS A CA 1
ATOM 2273 C C . LYS A 1 299 ? 18.128 -19.635 31.598 1.00 43.62 299 LYS A C 1
ATOM 2275 O O . LYS A 1 299 ? 17.081 -20.196 31.914 1.00 43.62 299 LYS A O 1
ATOM 2280 N N . THR A 1 300 ? 18.505 -19.482 30.336 1.00 44.22 300 THR A N 1
ATOM 2281 C CA . THR A 1 300 ? 17.928 -20.241 29.226 1.00 44.22 300 THR A CA 1
ATOM 2282 C C . THR A 1 300 ? 18.416 -21.688 29.317 1.00 44.22 300 THR A C 1
ATOM 2284 O O . THR A 1 300 ? 19.604 -21.987 29.198 1.00 44.22 300 THR A O 1
ATOM 2287 N N . LYS A 1 301 ? 17.488 -22.603 29.606 1.00 51.81 301 LYS A N 1
ATOM 2288 C CA . LYS A 1 301 ? 17.678 -24.046 29.445 1.00 51.81 301 LYS A CA 1
ATOM 2289 C C . LYS A 1 301 ? 17.171 -24.436 28.056 1.00 51.81 301 LYS A C 1
ATOM 2291 O O . LYS A 1 301 ? 15.978 -24.308 27.827 1.00 51.81 301 LYS A O 1
ATOM 2296 N N . ARG A 1 302 ? 18.112 -24.976 27.276 1.00 44.94 302 ARG A N 1
ATOM 2297 C CA . ARG A 1 302 ? 18.005 -26.030 26.256 1.00 44.94 302 ARG A CA 1
ATOM 2298 C C . ARG A 1 302 ? 17.105 -25.777 25.046 1.00 44.94 302 ARG A C 1
ATOM 2300 O O . ARG A 1 302 ? 15.873 -25.756 25.213 1.00 44.94 302 ARG A O 1
#

Secondary structure (DSSP, 8-state):
----------PPP-----------------HHHHHHHHHHHHHHHHHHHHHHHHHHHHT-----THHHHHHHHHHHHHHHHHHHHHHTSGGGTS-HHHHHHHHHHHHHHHHHHHHHHHHHHHHHHHHHHHHHHHHHHHHHHHHHHHHHHHHHHHHHHHHHHHHHHHHHHHHHHHS-GGG-HHHHHHHHHTT-SSHHHHHHHHHHHH-HHHHHHHHHHHHHHHHTHHHHHHHHHHHHHHTS--------PPPSHHHHHHHHHHHHHHHHTS----PPPP------------------------

pLDDT: mean 73.55, std 19.05, range [34.22, 95.69]

Sequence (302 aa):
MDTDTDDVELTLDLEPEPDPDPPAPDVVCDPAAEAFARLEGELALMRRAVQHLAAERADIVIPDYGATLTDMAKRMGAIDGSLKSMAGHPAMQMTPDSIGNRIAAAAEAARRSDQDRISQARSDLNHAAQEMRSVTAHARSAAEQRQQLYQVAGGALLAGILLWSFLPGTVARAMPESWHWPERMAARMVGASSRWDAGARMMQSDSPEAWNALVQAADIQRDNRDAVDACRKNAATSQQPVRCTVKIRPDSSERKTATTREGAEQRSQKGAYQPIPARTKCGNKCGFDFPKKSFYPLKTKR